Protein AF-A0A3C1SDX9-F1 (afdb_monomer_lite)

Secondary structure (DSSP, 8-state):
---PPP-SS--EEEEEEEEEEETTEEEEEEEEEEETT--EEE--S-------------EEEEEE--BTTEEEES-EEEEE-TT--EEEEEEEPTTEEEEEEEETTEE--S-SEEEE-S--S-EEEEEEEEE-EEEEEEEE-TTEEEES-EEEEEETT-EEEEEEEEPTTEEEEEEEETTEE--S-SSEEEEPSS-EEEEEEEEEPPP-

Radius of gyration: 34.67 Å; chains: 1; bounding box: 77×50×96 Å

Foldseek 3Di:
DDDDDDDDDDQWDWDWAFPDDDQQDTDTHQIWIQGPVRDIDGPPPDDPPDPRDRDFQWAWEAEEAPDQQWDKPPHGTDTHGAQAKDKIFTGTDQQKFWQFKAKQNRTPGRDGMDMDGRDHHHMYIYTDMDGDKEWEAEEEDPFWDKPPHGIDIDTQQDKDKIAIGGHPQKAFQFKAKQNRTPGRDPTDIDGDHYYMYIYTYMDGHDDD

pLDDT: mean 83.46, std 20.86, range [31.66, 98.81]

Structure (mmCIF, N/CA/C/O 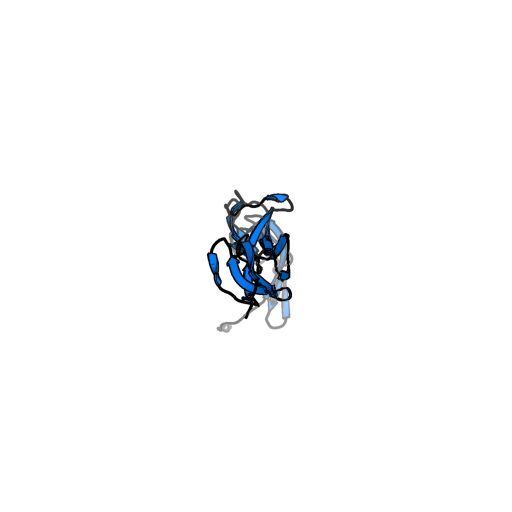backbone):
data_AF-A0A3C1SDX9-F1
#
_entry.id   AF-A0A3C1SDX9-F1
#
loop_
_atom_site.group_PDB
_atom_site.id
_atom_site.type_symbol
_atom_site.label_atom_id
_atom_site.label_alt_id
_atom_site.label_comp_id
_atom_site.label_asym_id
_atom_site.label_entity_id
_atom_site.label_seq_id
_atom_site.pdbx_PDB_ins_code
_atom_site.Cartn_x
_atom_site.Cartn_y
_atom_site.Cartn_z
_atom_site.occupancy
_atom_site.B_iso_or_equiv
_atom_site.auth_seq_id
_atom_site.auth_comp_id
_atom_site.auth_asym_id
_atom_site.auth_atom_id
_atom_site.pdbx_PDB_model_num
ATOM 1 N N . THR A 1 1 ? 42.363 -37.826 -51.140 1.00 35.41 1 THR A N 1
ATOM 2 C CA . THR A 1 1 ? 40.984 -38.068 -50.670 1.00 35.41 1 THR A CA 1
ATOM 3 C C . THR A 1 1 ? 41.038 -38.428 -49.195 1.00 35.41 1 THR A C 1
ATOM 5 O O . THR A 1 1 ? 41.256 -39.578 -48.853 1.00 35.41 1 THR A O 1
ATOM 8 N N . GLY A 1 2 ? 40.960 -37.433 -48.308 1.00 31.66 2 GLY A N 1
ATOM 9 C CA . GLY A 1 2 ? 40.854 -37.672 -46.865 1.00 31.66 2 GLY A CA 1
ATOM 10 C C . GLY A 1 2 ? 39.385 -37.601 -46.472 1.00 31.66 2 GLY A C 1
ATOM 11 O O . GLY A 1 2 ? 38.749 -36.585 -46.738 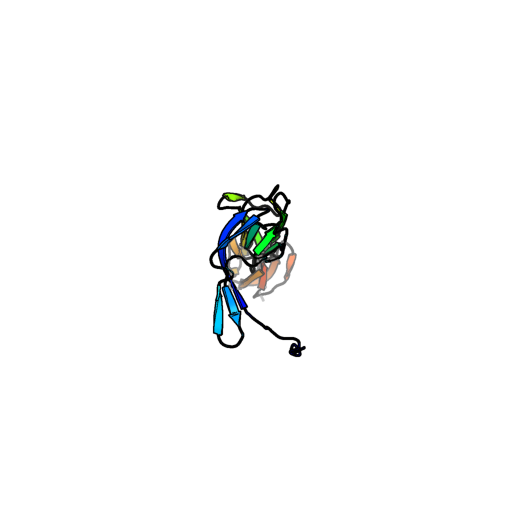1.00 31.66 2 GLY A O 1
ATOM 12 N N . ALA A 1 3 ? 38.836 -38.681 -45.921 1.00 35.59 3 ALA A N 1
ATOM 13 C CA . ALA A 1 3 ? 37.466 -38.710 -45.427 1.00 35.59 3 ALA A CA 1
ATOM 14 C C . ALA A 1 3 ? 37.328 -37.710 -44.267 1.00 35.59 3 ALA A C 1
ATOM 16 O O . ALA A 1 3 ? 37.966 -37.875 -43.229 1.00 35.59 3 ALA A O 1
ATOM 17 N N . GLY A 1 4 ? 36.541 -36.650 -44.463 1.00 37.06 4 GLY A N 1
ATOM 18 C CA . GLY A 1 4 ? 36.172 -35.738 -43.384 1.00 37.06 4 GLY A CA 1
ATOM 19 C C . GLY A 1 4 ? 35.328 -36.488 -42.358 1.00 37.06 4 GLY A C 1
ATOM 20 O O . GLY A 1 4 ? 34.382 -37.182 -42.726 1.00 37.06 4 GLY A O 1
ATOM 21 N N . ALA A 1 5 ? 35.687 -36.383 -41.081 1.00 42.44 5 ALA A N 1
ATOM 22 C CA . ALA A 1 5 ? 34.892 -36.946 -40.000 1.00 42.44 5 ALA A CA 1
ATOM 23 C C . ALA A 1 5 ? 33.515 -36.260 -39.967 1.00 42.44 5 ALA A C 1
ATOM 25 O O . ALA A 1 5 ? 33.431 -35.041 -39.840 1.00 42.44 5 ALA A O 1
ATOM 26 N N . SER A 1 6 ? 32.438 -37.037 -40.089 1.00 39.50 6 SER A N 1
ATOM 27 C CA . SER A 1 6 ? 31.065 -36.566 -39.899 1.00 39.50 6 SER A CA 1
ATOM 28 C C . SER A 1 6 ? 30.581 -36.917 -38.492 1.00 39.50 6 SER A C 1
ATOM 30 O O . SER A 1 6 ? 30.569 -38.089 -38.119 1.00 39.50 6 SER A O 1
ATOM 32 N N . GLY A 1 7 ? 30.152 -35.908 -37.735 1.00 43.25 7 GLY A N 1
ATOM 33 C CA . GLY A 1 7 ? 29.525 -36.026 -36.417 1.00 43.25 7 GLY A CA 1
ATOM 34 C C . GLY A 1 7 ? 29.015 -34.660 -35.947 1.00 43.25 7 GLY A C 1
ATOM 35 O O . GLY A 1 7 ? 29.464 -33.632 -36.451 1.00 43.25 7 GLY A O 1
ATOM 36 N N . SER A 1 8 ? 28.067 -34.625 -35.008 1.00 38.22 8 SER A N 1
ATOM 37 C CA . SER A 1 8 ? 27.657 -33.381 -34.345 1.00 38.22 8 SER A CA 1
ATOM 38 C C . SER A 1 8 ? 28.621 -33.074 -33.196 1.00 38.22 8 SER A C 1
ATOM 40 O O . SER A 1 8 ? 28.688 -33.837 -32.233 1.00 38.22 8 SER A O 1
ATOM 42 N N . GLY A 1 9 ? 29.362 -31.973 -33.288 1.00 44.22 9 GLY A N 1
ATOM 43 C CA . GLY A 1 9 ? 30.286 -31.527 -32.248 1.00 44.22 9 GLY A CA 1
ATOM 44 C C . GLY A 1 9 ? 30.944 -30.197 -32.605 1.00 44.22 9 GLY A C 1
ATOM 45 O O . GLY A 1 9 ? 30.863 -29.737 -33.744 1.00 44.22 9 GLY A O 1
ATOM 46 N N . THR A 1 10 ? 31.595 -29.570 -31.630 1.00 46.41 10 THR A N 1
ATOM 47 C CA . THR A 1 10 ? 32.370 -28.342 -31.846 1.00 46.41 10 THR A CA 1
ATOM 48 C C . THR A 1 10 ? 33.713 -28.704 -32.478 1.00 46.41 10 THR A C 1
ATOM 50 O O . THR A 1 10 ? 34.544 -29.337 -31.834 1.00 46.41 10 THR A O 1
ATOM 53 N N . LEU A 1 11 ? 33.922 -28.332 -33.743 1.00 53.38 11 LEU A N 1
ATOM 54 C CA . LEU A 1 11 ? 35.160 -28.624 -34.486 1.00 53.38 11 LEU A CA 1
ATOM 55 C C . LEU A 1 11 ? 36.273 -27.596 -34.227 1.00 53.38 11 LEU A C 1
ATOM 57 O O . LEU A 1 11 ? 37.450 -27.913 -34.385 1.00 53.38 11 LEU A O 1
ATOM 61 N N . ALA A 1 12 ? 35.901 -26.376 -33.841 1.00 59.78 12 ALA A N 1
ATOM 62 C CA . ALA A 1 12 ? 36.809 -25.294 -33.485 1.00 59.78 12 ALA A CA 1
ATOM 63 C C . ALA A 1 12 ? 36.057 -24.186 -32.731 1.00 59.78 12 ALA A C 1
ATOM 65 O O . ALA A 1 12 ? 34.839 -24.052 -32.871 1.00 59.78 12 ALA A O 1
ATOM 66 N N . THR A 1 13 ? 36.794 -23.369 -31.985 1.00 61.72 13 THR A N 1
ATOM 67 C CA . THR A 1 13 ? 36.301 -22.134 -31.360 1.00 61.72 13 THR A CA 1
ATOM 68 C C . THR A 1 13 ? 36.807 -20.936 -32.156 1.00 61.72 13 THR A C 1
ATOM 70 O O . THR A 1 13 ? 37.983 -20.891 -32.511 1.00 61.72 13 THR A O 1
ATOM 73 N N . ILE A 1 14 ? 35.938 -19.957 -32.424 1.00 68.94 14 ILE A N 1
ATOM 74 C CA . ILE A 1 14 ? 36.341 -18.668 -33.000 1.00 68.94 14 ILE A CA 1
ATOM 75 C C . ILE A 1 14 ? 36.404 -17.646 -31.868 1.00 68.94 14 ILE A C 1
ATOM 77 O O . ILE A 1 14 ? 35.415 -17.458 -31.159 1.00 68.94 14 ILE A O 1
ATOM 81 N N . THR A 1 15 ? 37.541 -16.969 -31.714 1.00 64.62 15 THR A N 1
ATOM 82 C CA . THR A 1 15 ? 37.665 -15.810 -30.819 1.00 64.62 15 THR A CA 1
ATOM 83 C C . THR A 1 15 ? 37.979 -14.567 -31.628 1.00 64.62 15 THR A C 1
ATOM 85 O O . THR A 1 15 ? 38.584 -14.660 -32.690 1.00 64.62 15 THR A O 1
ATOM 88 N N . PHE A 1 16 ? 37.520 -13.409 -31.169 1.00 72.31 16 PHE A N 1
ATOM 89 C CA . PHE A 1 16 ? 37.772 -12.115 -31.794 1.00 72.31 16 PHE A CA 1
ATOM 90 C C . PHE A 1 16 ? 37.641 -11.006 -30.749 1.00 72.31 16 PHE A C 1
ATOM 92 O O . PHE A 1 16 ? 37.010 -11.184 -29.708 1.00 72.31 16 PHE A O 1
ATOM 99 N N . GLN A 1 17 ? 38.212 -9.843 -31.038 1.00 66.25 17 GLN A N 1
ATOM 100 C CA . GLN A 1 17 ? 38.020 -8.622 -30.260 1.00 66.25 17 GLN A CA 1
ATOM 101 C C . GLN A 1 17 ? 37.101 -7.671 -31.021 1.00 66.25 17 GLN A C 1
ATOM 103 O O . GLN A 1 17 ? 37.284 -7.453 -32.216 1.00 66.25 17 GLN A O 1
ATOM 108 N N . VAL A 1 18 ? 36.126 -7.083 -30.332 1.00 69.62 18 VAL A N 1
ATOM 109 C CA . VAL A 1 18 ? 35.220 -6.088 -30.918 1.00 69.62 18 VAL A CA 1
ATOM 110 C C . VAL A 1 18 ? 35.873 -4.708 -30.842 1.00 69.62 18 VAL A C 1
ATOM 112 O O . VAL A 1 18 ? 36.251 -4.266 -29.763 1.00 69.62 18 VAL A O 1
ATOM 115 N N . ILE A 1 19 ? 36.004 -4.029 -31.984 1.00 59.50 19 ILE A N 1
ATOM 116 C CA . ILE A 1 19 ? 36.504 -2.645 -32.065 1.00 59.50 19 ILE A CA 1
ATOM 117 C C . ILE A 1 19 ? 35.359 -1.651 -31.878 1.00 59.50 19 ILE A C 1
ATOM 119 O O . ILE A 1 19 ? 35.500 -0.656 -31.177 1.00 59.50 19 ILE A O 1
ATOM 123 N N . SER A 1 20 ? 34.238 -1.889 -32.560 1.00 53.34 20 SER A N 1
ATOM 124 C CA . SER A 1 20 ? 33.057 -1.033 -32.499 1.00 53.34 20 SER A CA 1
ATOM 125 C C . SER A 1 20 ? 31.816 -1.816 -32.900 1.00 53.34 20 SER A C 1
ATOM 127 O O . SER A 1 20 ? 31.885 -2.677 -33.780 1.00 53.34 20 SER A O 1
ATOM 129 N N . LEU A 1 21 ? 30.684 -1.445 -32.319 1.00 52.81 21 LEU A N 1
ATOM 130 C CA . LEU A 1 21 ? 29.366 -1.925 -32.702 1.00 52.81 21 LEU A CA 1
ATOM 131 C C . LEU A 1 21 ? 28.484 -0.708 -33.000 1.00 52.81 21 LEU A C 1
ATOM 133 O O . LEU A 1 21 ? 28.415 0.210 -32.186 1.00 52.81 21 LEU A O 1
ATOM 137 N N . SER A 1 22 ? 27.858 -0.701 -34.171 1.00 57.50 22 SER A N 1
ATOM 138 C CA . SER A 1 22 ? 26.766 0.205 -34.544 1.00 57.50 22 SER A CA 1
ATOM 139 C C . SER A 1 22 ? 25.600 -0.609 -35.096 1.00 57.50 22 SER A C 1
ATOM 141 O O . SER A 1 22 ? 25.778 -1.796 -35.375 1.00 57.50 22 SER A O 1
ATOM 143 N N . ASP A 1 23 ? 24.463 0.045 -35.324 1.00 46.66 23 ASP A N 1
ATOM 144 C CA . ASP A 1 23 ? 23.190 -0.575 -35.725 1.00 46.66 23 ASP A CA 1
ATOM 145 C C . ASP A 1 23 ? 23.296 -1.540 -36.920 1.00 46.66 23 ASP A C 1
ATOM 147 O O . ASP A 1 23 ? 22.597 -2.543 -36.958 1.00 46.66 23 ASP A O 1
ATOM 151 N N . ASP A 1 24 ? 24.234 -1.306 -37.846 1.00 48.62 24 ASP A N 1
ATOM 152 C CA . ASP A 1 24 ? 24.415 -2.146 -39.041 1.00 48.62 24 ASP A CA 1
ATOM 153 C C . ASP A 1 24 ? 25.803 -2.797 -39.163 1.00 48.62 24 ASP A C 1
ATOM 155 O O . ASP A 1 24 ? 26.108 -3.443 -40.170 1.00 48.62 24 ASP A O 1
ATOM 159 N N . LEU A 1 25 ? 26.706 -2.590 -38.195 1.00 48.34 25 LEU A N 1
ATOM 160 C CA . LEU A 1 25 ? 28.110 -2.956 -38.391 1.00 48.34 25 LEU A CA 1
ATOM 161 C C . LEU A 1 25 ? 28.826 -3.358 -37.101 1.00 48.34 25 LEU A C 1
ATOM 163 O O . LEU A 1 25 ? 29.132 -2.536 -36.236 1.00 48.34 25 LEU A O 1
ATOM 167 N N . LEU A 1 26 ? 29.206 -4.634 -37.042 1.00 61.78 26 LEU A N 1
ATOM 168 C CA . LEU A 1 26 ? 30.152 -5.168 -36.071 1.00 61.78 26 LEU A CA 1
ATOM 169 C C . LEU A 1 26 ? 31.568 -5.123 -36.666 1.00 61.78 26 LEU A C 1
ATOM 171 O O . LEU A 1 26 ? 31.881 -5.857 -37.605 1.00 61.78 26 LEU A O 1
ATOM 175 N N . LYS A 1 27 ? 32.448 -4.283 -36.110 1.00 61.72 27 LYS A N 1
ATOM 176 C CA . LYS A 1 27 ? 33.877 -4.278 -36.458 1.00 61.72 27 LYS A CA 1
ATOM 177 C C . LYS A 1 27 ? 34.645 -5.146 -35.470 1.00 61.72 27 LYS A C 1
ATOM 179 O O . LYS A 1 27 ? 34.623 -4.868 -34.272 1.00 61.72 27 LYS A O 1
ATOM 184 N N . ILE A 1 28 ? 35.362 -6.149 -35.972 1.00 70.00 28 ILE A N 1
ATOM 185 C CA . ILE A 1 28 ? 36.204 -7.046 -35.169 1.00 70.00 28 ILE A CA 1
ATOM 186 C C . ILE A 1 28 ? 37.665 -7.020 -35.633 1.00 70.00 28 ILE A C 1
ATOM 188 O O . ILE A 1 28 ? 37.941 -6.778 -36.806 1.00 70.00 28 ILE A O 1
ATOM 192 N N . ILE A 1 29 ? 38.591 -7.303 -34.718 1.00 66.12 29 ILE A N 1
ATOM 193 C CA . ILE A 1 29 ? 40.014 -7.588 -34.975 1.00 66.12 29 ILE A CA 1
ATOM 194 C C . ILE A 1 29 ? 40.433 -8.862 -34.251 1.00 66.12 29 ILE A C 1
ATOM 196 O O . ILE A 1 29 ? 39.696 -9.389 -33.420 1.00 66.12 29 ILE A O 1
ATOM 200 N N . ASN A 1 30 ? 41.645 -9.334 -34.551 1.00 66.19 30 ASN A N 1
ATOM 201 C CA . ASN A 1 30 ? 42.288 -10.439 -33.841 1.00 66.19 30 ASN A CA 1
ATOM 202 C C . ASN A 1 30 ? 41.434 -11.713 -33.843 1.00 66.19 30 ASN A C 1
ATOM 204 O O . ASN A 1 30 ? 41.347 -12.411 -32.838 1.00 66.19 30 ASN A O 1
ATOM 208 N N . ALA A 1 31 ? 40.785 -11.993 -34.980 1.00 66.50 31 ALA A N 1
ATOM 209 C CA . ALA A 1 31 ? 40.020 -13.214 -35.153 1.00 66.50 31 ALA A CA 1
ATOM 210 C C . ALA A 1 31 ? 40.965 -14.422 -35.256 1.00 66.50 31 ALA A C 1
ATOM 212 O O . ALA A 1 31 ? 41.806 -14.489 -36.162 1.00 66.50 31 ALA A O 1
ATOM 213 N N . SER A 1 32 ? 40.818 -15.377 -34.344 1.00 62.81 32 SER A N 1
ATOM 214 C CA . SER A 1 32 ? 41.552 -16.640 -34.351 1.00 62.81 32 SER A CA 1
ATOM 215 C C . SER A 1 32 ? 40.593 -17.822 -34.367 1.00 62.81 32 SER A C 1
ATOM 217 O O . SER A 1 32 ? 39.478 -17.758 -33.841 1.00 62.81 32 SER A O 1
ATOM 219 N N . LEU A 1 33 ? 41.038 -18.902 -35.003 1.00 65.44 33 LEU A N 1
ATOM 220 C CA . LEU A 1 33 ? 40.391 -20.202 -34.941 1.00 65.44 33 LEU A CA 1
ATOM 221 C C . LEU A 1 33 ? 41.270 -21.127 -34.104 1.00 65.44 33 LEU A C 1
ATOM 223 O O . LEU A 1 33 ? 42.450 -21.300 -34.413 1.00 65.44 33 LEU A O 1
ATOM 227 N N . THR A 1 34 ? 40.688 -21.720 -33.069 1.00 58.38 34 THR A N 1
ATOM 228 C CA . THR A 1 34 ? 41.363 -22.681 -32.195 1.00 58.38 34 THR A CA 1
ATOM 229 C C . THR A 1 34 ? 40.739 -24.053 -32.402 1.00 58.38 34 THR A C 1
ATOM 231 O O . THR A 1 34 ? 39.538 -24.225 -32.177 1.00 58.38 34 THR A O 1
ATOM 234 N N . ASP A 1 35 ? 41.529 -25.025 -32.859 1.00 59.66 35 ASP A N 1
ATOM 235 C CA . ASP A 1 35 ? 41.055 -26.403 -33.015 1.00 59.66 35 ASP A CA 1
ATOM 236 C C . ASP A 1 35 ? 40.829 -27.089 -31.653 1.00 59.66 35 ASP A C 1
ATOM 238 O O . ASP A 1 35 ? 41.210 -26.589 -30.592 1.00 59.66 35 ASP A O 1
ATOM 242 N N . THR A 1 36 ? 40.229 -28.280 -31.661 1.00 47.84 36 THR A N 1
ATOM 243 C CA . THR A 1 36 ? 39.966 -29.051 -30.431 1.00 47.84 36 THR A CA 1
ATOM 244 C C . THR A 1 36 ? 41.231 -29.537 -29.708 1.00 47.84 36 THR A C 1
ATOM 246 O O . THR A 1 36 ? 41.123 -30.173 -28.662 1.00 47.84 36 THR A O 1
ATOM 249 N N . LYS A 1 37 ? 42.427 -29.294 -30.259 1.00 49.34 37 LYS A N 1
ATOM 250 C CA . LYS A 1 37 ? 43.731 -29.595 -29.654 1.00 49.34 37 LYS A CA 1
ATOM 251 C C . LYS A 1 37 ? 44.456 -28.334 -29.161 1.00 49.34 37 LYS A C 1
ATOM 253 O O . LYS A 1 37 ? 45.570 -28.456 -28.659 1.00 49.34 37 LYS A O 1
ATOM 258 N N . GLY A 1 38 ? 43.830 -27.157 -29.256 1.00 47.97 38 GLY A N 1
ATOM 259 C CA . GLY A 1 38 ? 44.405 -25.886 -28.816 1.00 47.97 38 GLY A CA 1
ATOM 260 C C . GLY A 1 38 ? 45.345 -25.236 -29.834 1.00 47.97 38 GLY A C 1
ATOM 261 O O . GLY A 1 38 ? 46.034 -24.281 -29.489 1.00 47.97 38 GLY A O 1
ATOM 262 N N . THR A 1 39 ? 45.394 -25.730 -31.074 1.00 48.84 39 THR A N 1
ATOM 263 C CA . THR A 1 39 ? 46.205 -25.123 -32.133 1.00 48.84 39 THR A CA 1
ATOM 264 C C . THR A 1 39 ? 45.511 -23.866 -32.637 1.00 48.84 39 THR A C 1
ATOM 266 O O . THR A 1 39 ? 44.394 -23.933 -33.155 1.00 48.84 39 THR A O 1
ATOM 269 N N . GLU A 1 40 ? 46.180 -22.724 -32.509 1.00 51.19 40 GLU A N 1
ATOM 270 C CA . GLU A 1 40 ? 45.676 -21.440 -32.987 1.00 51.19 40 GLU A CA 1
ATOM 271 C C . GLU A 1 40 ? 46.110 -21.184 -34.431 1.00 51.19 40 GLU A C 1
ATOM 273 O O . GLU A 1 40 ? 47.281 -21.311 -34.788 1.00 51.19 40 GLU A O 1
ATOM 278 N N . SER A 1 41 ? 45.159 -20.792 -35.272 1.00 54.12 41 SER A N 1
ATOM 279 C CA . SER A 1 41 ? 45.424 -20.242 -36.599 1.00 54.12 41 SER A CA 1
ATOM 280 C C . SER A 1 41 ? 44.862 -18.831 -36.674 1.00 54.12 41 SER A C 1
ATOM 282 O O . SER A 1 41 ? 43.666 -18.611 -36.458 1.00 54.12 41 SER A O 1
ATOM 284 N N . SER A 1 42 ? 45.726 -17.862 -36.985 1.00 51.38 42 SER A N 1
ATOM 285 C CA . SER A 1 42 ? 45.277 -16.512 -37.306 1.00 51.38 42 SER A CA 1
ATOM 286 C C . SER A 1 42 ? 44.492 -16.555 -38.613 1.00 51.38 42 SER A C 1
ATOM 288 O O . SER A 1 42 ? 44.938 -17.122 -39.613 1.00 51.38 42 SER A O 1
ATOM 290 N N . ILE A 1 43 ? 43.305 -15.953 -38.627 1.00 57.53 43 ILE A N 1
ATOM 291 C CA . ILE A 1 43 ? 42.523 -15.829 -39.857 1.00 57.53 43 ILE A CA 1
ATOM 292 C C . ILE A 1 43 ? 43.034 -14.585 -40.595 1.00 57.53 43 ILE A C 1
ATOM 294 O O . ILE A 1 43 ? 42.389 -13.542 -40.632 1.00 57.53 43 ILE A O 1
ATOM 298 N N . ALA A 1 44 ? 44.251 -14.670 -41.136 1.00 48.12 44 ALA A N 1
ATOM 299 C CA . ALA A 1 44 ? 44.830 -13.626 -41.972 1.00 48.12 44 ALA A CA 1
ATOM 300 C C . ALA A 1 44 ? 44.487 -13.899 -43.449 1.00 48.12 44 ALA A C 1
ATOM 302 O O . ALA A 1 44 ? 44.937 -14.881 -44.033 1.00 48.12 44 ALA A O 1
ATOM 303 N N . ASN A 1 45 ? 43.692 -13.014 -44.059 1.00 46.69 45 ASN A N 1
ATOM 304 C CA . ASN A 1 45 ? 43.441 -12.933 -45.508 1.00 46.69 45 ASN A CA 1
ATOM 305 C C . ASN A 1 45 ? 42.837 -14.179 -46.202 1.00 46.69 45 ASN A C 1
ATOM 307 O O . ASN A 1 45 ? 43.013 -14.364 -47.406 1.00 46.69 45 ASN A O 1
ATOM 311 N N . GLY A 1 46 ? 42.068 -15.003 -45.486 1.00 39.06 46 GLY A N 1
ATOM 312 C CA . GLY A 1 46 ? 41.216 -16.052 -46.059 1.00 39.06 46 GLY A CA 1
ATOM 313 C C . GLY A 1 46 ? 39.747 -15.641 -45.989 1.00 39.06 46 GLY A C 1
ATOM 314 O O . GLY A 1 46 ? 39.254 -15.309 -44.918 1.00 39.06 46 GLY A O 1
ATOM 315 N N . LYS A 1 47 ? 39.054 -15.628 -47.131 1.00 40.59 47 LYS A N 1
ATOM 316 C CA . LYS A 1 47 ? 37.658 -15.193 -47.306 1.00 40.59 47 LYS A CA 1
ATOM 317 C C . LYS A 1 47 ? 36.705 -15.889 -46.316 1.00 40.59 47 LYS A C 1
ATOM 319 O O . LYS A 1 47 ? 36.161 -16.946 -46.626 1.00 40.59 47 LYS A O 1
ATOM 324 N N . LEU A 1 48 ? 36.431 -15.268 -45.166 1.00 46.31 48 LEU A N 1
ATOM 325 C CA . LEU A 1 48 ? 35.171 -15.478 -44.460 1.00 46.31 48 LEU A CA 1
ATOM 326 C C . LEU A 1 48 ? 34.106 -14.843 -45.356 1.00 46.31 48 LEU A C 1
ATOM 328 O O . LEU A 1 48 ? 34.027 -13.622 -45.473 1.00 46.31 48 LEU A O 1
ATOM 332 N N . SER A 1 49 ? 33.383 -15.682 -46.098 1.00 44.59 49 SER A N 1
ATOM 333 C CA . SER A 1 49 ? 32.231 -15.274 -46.899 1.00 44.59 49 SER A CA 1
ATOM 334 C C . SER A 1 49 ? 31.264 -14.550 -45.969 1.00 44.59 49 SER A C 1
ATOM 336 O O . SER A 1 49 ? 30.609 -15.208 -45.170 1.00 44.59 49 SER A O 1
ATOM 338 N N . THR A 1 50 ? 31.264 -13.219 -46.035 1.00 40.16 50 THR A N 1
ATOM 339 C CA . THR A 1 50 ? 30.446 -12.275 -45.265 1.00 40.16 50 THR A CA 1
ATOM 340 C C . THR A 1 50 ? 29.197 -12.924 -44.671 1.00 40.16 50 THR A C 1
ATOM 342 O O . THR A 1 50 ? 28.229 -13.183 -45.386 1.00 40.16 50 THR A O 1
ATOM 345 N N . ALA A 1 51 ? 29.205 -13.177 -43.363 1.00 38.53 51 ALA A N 1
ATOM 346 C CA . ALA A 1 51 ? 27.958 -13.298 -42.632 1.00 38.53 51 ALA A CA 1
ATOM 347 C C . ALA A 1 51 ? 27.459 -11.866 -42.417 1.00 38.53 51 ALA A C 1
ATOM 349 O O . ALA A 1 51 ? 27.834 -11.212 -41.448 1.00 38.53 51 ALA A O 1
ATOM 350 N N . ASN A 1 52 ? 26.672 -11.353 -43.363 1.00 37.69 52 ASN A N 1
ATOM 351 C CA . ASN A 1 52 ? 25.870 -10.163 -43.108 1.00 37.69 52 ASN A CA 1
ATOM 352 C C . ASN A 1 52 ? 24.747 -10.599 -42.167 1.00 37.69 52 ASN A C 1
ATOM 354 O O . ASN A 1 52 ? 23.739 -11.151 -42.602 1.00 37.69 52 ASN A O 1
ATOM 358 N N . GLY A 1 53 ? 24.973 -10.441 -40.867 1.00 39.59 53 GLY A N 1
ATOM 359 C CA . GLY A 1 53 ? 23.912 -10.480 -39.875 1.00 39.59 53 GLY A CA 1
ATOM 360 C C . GLY A 1 53 ? 23.482 -9.051 -39.591 1.00 39.59 53 GLY A C 1
ATOM 361 O O . GLY A 1 53 ? 24.322 -8.241 -39.210 1.00 39.59 53 GLY A O 1
ATOM 362 N N . ASN A 1 54 ? 22.196 -8.743 -39.754 1.00 42.75 54 ASN A N 1
ATOM 363 C CA . ASN A 1 54 ? 21.644 -7.524 -39.174 1.00 42.75 54 ASN A CA 1
ATOM 364 C C . ASN A 1 54 ? 21.583 -7.742 -37.661 1.00 42.75 54 ASN A C 1
ATOM 366 O O . ASN A 1 54 ? 20.798 -8.563 -37.178 1.00 42.75 54 ASN A O 1
ATOM 370 N N . VAL A 1 55 ? 22.452 -7.058 -36.924 1.00 44.50 55 VAL A N 1
ATOM 371 C CA . VAL A 1 55 ? 22.438 -7.062 -35.462 1.00 44.50 55 VAL A CA 1
ATOM 372 C C . VAL A 1 55 ? 21.656 -5.829 -35.042 1.00 44.50 55 VAL A C 1
ATOM 374 O O . VAL A 1 55 ? 22.196 -4.740 -35.102 1.00 44.50 55 VAL A O 1
ATOM 377 N N . HIS A 1 56 ? 20.401 -5.985 -34.627 1.00 52.69 56 HIS A N 1
ATOM 378 C CA . HIS A 1 56 ? 19.635 -4.862 -34.082 1.00 52.69 56 HIS A CA 1
ATOM 379 C C . HIS A 1 56 ? 20.011 -4.711 -32.600 1.00 52.69 56 HIS A C 1
ATOM 381 O O . HIS A 1 56 ? 19.691 -5.608 -31.808 1.00 52.69 56 HIS A O 1
ATOM 387 N N . PRO A 1 57 ? 20.754 -3.663 -32.197 1.00 65.12 57 PRO A N 1
ATOM 388 C CA . PRO A 1 57 ? 21.012 -3.430 -30.785 1.00 65.12 57 PRO A CA 1
ATOM 389 C C . PRO A 1 57 ? 19.682 -3.134 -30.089 1.00 65.12 57 PRO A C 1
ATOM 391 O O . PRO A 1 57 ? 18.872 -2.374 -30.601 1.00 65.12 57 PRO A O 1
ATOM 394 N N . ARG A 1 58 ? 19.450 -3.741 -28.923 1.00 77.31 58 ARG A N 1
ATOM 395 C CA . ARG A 1 58 ? 18.273 -3.458 -28.090 1.00 77.31 58 ARG A CA 1
ATOM 396 C C . ARG A 1 58 ? 18.678 -2.614 -26.896 1.00 77.31 58 ARG A C 1
ATOM 398 O O . ARG A 1 58 ? 19.774 -2.788 -26.362 1.00 77.31 58 ARG A O 1
ATOM 405 N N . TYR A 1 59 ? 17.773 -1.751 -26.459 1.00 85.00 59 TYR A N 1
ATOM 406 C CA . TYR A 1 59 ? 17.932 -0.984 -25.234 1.00 85.00 59 TYR A CA 1
ATOM 407 C C . TYR A 1 59 ? 17.359 -1.739 -24.044 1.00 85.00 59 TYR A C 1
ATOM 409 O O . TYR A 1 59 ? 16.351 -2.440 -24.152 1.00 85.00 59 TYR A O 1
ATOM 417 N N . HIS A 1 60 ? 18.018 -1.577 -22.905 1.00 89.31 60 HIS A N 1
ATOM 418 C CA . HIS A 1 60 ? 17.609 -2.150 -21.634 1.00 89.31 60 HIS A CA 1
ATOM 419 C C . HIS A 1 60 ? 16.785 -1.136 -20.849 1.00 89.31 60 HIS A C 1
ATOM 421 O O . HIS A 1 60 ? 17.229 -0.010 -20.622 1.00 89.31 60 HIS A O 1
ATOM 427 N N . ILE A 1 61 ? 15.613 -1.552 -20.377 1.00 95.12 61 ILE A N 1
ATOM 428 C CA . ILE A 1 61 ? 14.863 -0.835 -19.352 1.00 95.12 61 ILE A CA 1
ATOM 429 C C . ILE A 1 61 ? 14.839 -1.694 -18.095 1.00 95.12 61 ILE A C 1
ATOM 431 O O . ILE A 1 61 ? 14.145 -2.710 -18.034 1.00 95.12 61 ILE A O 1
ATOM 435 N N . PHE A 1 62 ? 15.581 -1.273 -17.072 1.00 95.12 62 PHE A N 1
ATOM 436 C CA . PHE A 1 62 ? 15.600 -1.970 -15.791 1.00 95.12 62 PHE A CA 1
ATOM 437 C C . PHE A 1 62 ? 14.413 -1.532 -14.942 1.00 95.12 62 PHE A C 1
ATOM 439 O O . PHE A 1 62 ? 14.350 -0.399 -14.462 1.00 95.12 62 PHE A O 1
ATOM 446 N N . SER A 1 63 ? 13.479 -2.453 -14.737 1.00 94.81 63 SER A N 1
ATOM 447 C CA . SER A 1 63 ? 12.295 -2.241 -13.915 1.00 94.81 63 SER A CA 1
ATOM 448 C C . SER A 1 63 ? 12.430 -2.909 -12.550 1.00 94.81 63 SER A C 1
ATOM 450 O O . SER A 1 63 ? 12.746 -4.094 -12.428 1.00 94.81 63 SER A O 1
ATOM 452 N N . SER A 1 64 ? 12.187 -2.126 -11.502 1.00 89.00 64 SER A N 1
ATOM 453 C CA . SER A 1 64 ? 12.267 -2.550 -10.103 1.00 89.00 64 SER A CA 1
ATOM 454 C C . SER A 1 64 ? 11.072 -2.024 -9.300 1.00 89.00 64 SER A C 1
ATOM 456 O O . SER A 1 64 ? 10.367 -1.112 -9.728 1.00 89.00 64 SER A O 1
ATOM 458 N N . GLY A 1 65 ? 10.797 -2.627 -8.143 1.00 79.31 65 GLY A N 1
ATOM 459 C CA . GLY A 1 65 ? 9.577 -2.350 -7.366 1.00 79.31 65 GLY A CA 1
ATOM 460 C C . GLY A 1 65 ? 8.633 -3.547 -7.242 1.00 79.31 65 GLY A C 1
ATOM 461 O O . GLY A 1 65 ? 7.456 -3.383 -6.951 1.00 79.31 65 GLY A O 1
ATOM 462 N N . THR A 1 66 ? 9.121 -4.767 -7.456 1.00 68.00 66 THR A N 1
ATOM 463 C CA . THR A 1 66 ? 8.397 -5.991 -7.096 1.00 68.00 66 THR A CA 1
ATOM 464 C C . THR A 1 66 ? 8.620 -6.288 -5.612 1.00 68.00 66 THR A C 1
ATOM 466 O O . THR A 1 66 ? 9.757 -6.511 -5.194 1.00 68.00 66 THR A O 1
ATOM 469 N N . GLY A 1 67 ? 7.562 -6.278 -4.802 1.00 69.56 67 GLY A N 1
ATOM 470 C CA . GLY A 1 67 ? 7.652 -6.528 -3.361 1.00 69.56 67 GLY A CA 1
ATOM 471 C C . GLY A 1 67 ? 6.272 -6.651 -2.706 1.00 69.56 67 GLY A C 1
ATOM 472 O O . GLY A 1 67 ? 5.263 -6.578 -3.401 1.00 69.56 67 GLY A O 1
ATOM 473 N N . PRO A 1 68 ? 6.183 -6.810 -1.373 1.00 75.56 68 PRO A N 1
ATOM 474 C CA . PRO A 1 68 ? 4.899 -6.989 -0.685 1.00 75.56 68 PRO A CA 1
ATOM 475 C C . PRO A 1 68 ? 3.912 -5.827 -0.896 1.00 75.56 68 PRO A C 1
ATOM 477 O O . PRO A 1 68 ? 2.710 -6.027 -0.764 1.00 75.56 68 PRO A O 1
ATOM 480 N N . GLY A 1 69 ? 4.399 -4.634 -1.260 1.00 90.19 69 GLY A N 1
ATOM 481 C CA . GLY A 1 69 ? 3.554 -3.461 -1.491 1.00 90.19 69 GLY A CA 1
ATOM 482 C C . GLY A 1 69 ? 2.929 -3.338 -2.882 1.00 90.19 69 GLY A C 1
ATOM 483 O O . GLY A 1 69 ? 2.034 -2.516 -3.071 1.00 90.19 69 GLY A O 1
ATOM 484 N N . GLY A 1 70 ? 3.352 -4.142 -3.859 1.00 95.69 70 GLY A N 1
ATOM 485 C CA . GLY A 1 70 ? 2.823 -4.062 -5.217 1.00 95.69 70 GLY A CA 1
ATOM 486 C C . GLY A 1 70 ? 3.730 -4.674 -6.275 1.00 95.69 70 GLY A C 1
ATOM 487 O O . GLY A 1 70 ? 4.696 -5.383 -5.990 1.00 95.69 70 GLY A O 1
ATOM 488 N N . SER A 1 71 ? 3.383 -4.408 -7.528 1.00 95.94 71 SER A N 1
ATOM 489 C CA . SER A 1 71 ? 4.081 -4.940 -8.693 1.00 95.94 71 SER A CA 1
ATOM 490 C C . SER A 1 71 ? 4.202 -3.903 -9.803 1.00 95.94 71 SER A C 1
ATOM 492 O O . SER A 1 71 ? 3.382 -2.991 -9.922 1.00 95.94 71 SER A O 1
ATOM 494 N N . ILE A 1 72 ? 5.232 -4.078 -10.626 1.00 97.38 72 ILE A N 1
ATOM 495 C CA . ILE A 1 72 ? 5.430 -3.389 -11.898 1.00 97.38 72 ILE A CA 1
ATOM 496 C C . ILE A 1 72 ? 5.513 -4.448 -13.003 1.00 97.38 72 ILE A C 1
ATOM 498 O O . ILE A 1 72 ? 6.142 -5.486 -12.806 1.00 97.38 72 ILE A O 1
ATOM 502 N N . SER A 1 73 ? 4.851 -4.211 -14.135 1.00 96.06 73 SER A N 1
ATOM 503 C CA . SER A 1 73 ? 4.821 -5.128 -15.278 1.00 96.06 73 SER A CA 1
ATOM 504 C C . SER A 1 73 ? 5.028 -4.370 -16.593 1.00 96.06 73 SER A C 1
ATOM 506 O O . SER A 1 73 ? 4.267 -3.434 -16.856 1.00 96.06 73 SER A O 1
ATOM 508 N N . PRO A 1 74 ? 5.975 -4.782 -17.456 1.00 96.38 74 PRO A N 1
ATOM 509 C CA . PRO A 1 74 ? 6.937 -5.876 -17.251 1.00 96.38 74 PRO A CA 1
ATOM 510 C C . PRO A 1 74 ? 7.926 -5.606 -16.095 1.00 96.38 74 PRO A C 1
ATOM 512 O O . PRO A 1 74 ? 8.081 -4.462 -15.678 1.00 96.38 74 PRO A O 1
ATOM 515 N N . SER A 1 75 ? 8.537 -6.663 -15.543 1.00 92.31 75 SER A N 1
ATOM 516 C CA . SER A 1 75 ? 9.470 -6.604 -14.400 1.00 92.31 75 SER A CA 1
ATOM 517 C C . SER A 1 75 ? 10.874 -7.090 -14.776 1.00 92.31 75 SER A C 1
ATOM 519 O O . SER A 1 75 ? 10.998 -7.991 -15.605 1.00 92.31 75 SER A O 1
ATOM 521 N N . GLY A 1 76 ? 11.915 -6.607 -14.093 1.00 92.50 76 GLY A N 1
ATOM 522 C CA . GLY A 1 76 ? 13.302 -6.980 -14.366 1.00 92.50 76 GLY A CA 1
ATOM 523 C C . GLY A 1 76 ? 13.885 -6.230 -15.564 1.00 92.50 76 GLY A C 1
ATOM 524 O O . GLY A 1 76 ? 13.543 -5.071 -15.801 1.00 92.50 76 GLY A O 1
ATOM 525 N N . ASP A 1 77 ? 14.790 -6.881 -16.289 1.00 92.88 77 ASP A N 1
ATOM 526 C CA . ASP A 1 77 ? 15.433 -6.324 -17.479 1.00 92.88 77 ASP A CA 1
ATOM 527 C C . ASP A 1 77 ? 14.547 -6.509 -18.721 1.00 92.88 77 ASP A C 1
ATOM 529 O O . ASP A 1 77 ? 14.258 -7.637 -19.132 1.00 92.88 77 ASP A O 1
ATOM 533 N N . VAL A 1 78 ? 14.088 -5.397 -19.293 1.00 92.75 78 VAL A N 1
ATOM 534 C CA . VAL A 1 78 ? 13.177 -5.369 -20.441 1.00 92.75 78 VAL A CA 1
ATOM 535 C C . VAL A 1 78 ? 13.933 -4.883 -21.664 1.00 92.75 78 VAL A C 1
ATOM 537 O O . VAL A 1 78 ? 14.439 -3.765 -21.686 1.00 92.75 78 VAL A O 1
ATOM 540 N N . LEU A 1 79 ? 13.974 -5.720 -22.697 1.00 86.88 79 LEU A N 1
ATOM 541 C CA . LEU A 1 79 ? 14.687 -5.436 -23.938 1.00 86.88 79 LEU A CA 1
ATOM 542 C C . LEU A 1 79 ? 13.736 -4.837 -24.969 1.00 86.88 79 LEU A C 1
ATOM 544 O O . LEU A 1 79 ? 12.743 -5.469 -25.332 1.00 86.88 79 LEU A O 1
ATOM 548 N N . VAL A 1 80 ? 14.065 -3.641 -25.448 1.00 85.50 80 VAL A N 1
ATOM 549 C CA . VAL A 1 80 ? 13.224 -2.838 -26.341 1.00 85.50 80 VAL A CA 1
ATOM 550 C C . VAL A 1 80 ? 13.988 -2.515 -27.623 1.00 85.50 80 VAL A C 1
ATOM 552 O O . VAL A 1 80 ? 15.174 -2.188 -27.582 1.00 85.50 80 VAL A O 1
ATOM 555 N N . GLU A 1 81 ? 13.314 -2.628 -28.767 1.00 85.12 81 GLU A N 1
ATOM 556 C CA . GLU A 1 81 ? 13.887 -2.253 -30.065 1.00 85.12 81 GLU A CA 1
ATOM 557 C C . GLU A 1 81 ? 14.077 -0.727 -30.171 1.00 85.12 81 GLU A C 1
ATOM 559 O O . GLU A 1 81 ? 13.256 0.024 -29.631 1.00 85.12 81 GLU A O 1
ATOM 564 N N . PRO A 1 82 ? 15.101 -0.244 -30.896 1.00 81.06 82 PRO A N 1
ATOM 565 C CA . PRO A 1 82 ? 15.305 1.180 -31.128 1.00 81.06 82 PRO A CA 1
ATOM 566 C C . PRO A 1 82 ? 14.064 1.859 -31.711 1.00 81.06 82 PRO A C 1
ATOM 568 O O . PRO A 1 82 ? 13.439 1.372 -32.655 1.00 81.06 82 PRO A O 1
ATOM 571 N N . GLY A 1 83 ? 13.688 2.987 -31.120 1.00 84.19 83 GLY A N 1
ATOM 572 C CA . GLY A 1 83 ? 12.523 3.779 -31.499 1.00 84.19 83 GLY A CA 1
ATOM 573 C C . GLY A 1 83 ? 11.162 3.170 -31.151 1.00 84.19 83 GLY A C 1
ATOM 574 O O . GLY A 1 83 ? 10.130 3.799 -31.400 1.00 84.19 83 GLY A O 1
ATOM 575 N N . ALA A 1 84 ? 11.119 1.981 -30.542 1.00 88.44 84 ALA A N 1
ATOM 576 C CA . ALA A 1 84 ? 9.874 1.396 -30.069 1.00 88.44 84 ALA A CA 1
ATOM 577 C C . ALA A 1 84 ? 9.372 2.085 -28.790 1.00 88.44 84 ALA A C 1
ATOM 579 O O . ALA A 1 84 ? 10.113 2.717 -28.037 1.00 88.44 84 ALA A O 1
ATOM 580 N N . ASN A 1 85 ? 8.075 1.941 -28.542 1.00 96.31 85 ASN A N 1
ATOM 581 C CA . ASN A 1 85 ? 7.418 2.412 -27.332 1.00 96.31 85 ASN A CA 1
ATOM 582 C C . ASN A 1 85 ? 7.316 1.261 -26.324 1.00 96.31 85 ASN A C 1
ATOM 584 O O . ASN A 1 85 ? 6.908 0.164 -26.705 1.00 96.31 85 ASN A O 1
ATOM 588 N N . GLN A 1 86 ? 7.590 1.515 -25.042 1.00 97.44 86 GLN A N 1
ATOM 589 C CA . GLN A 1 86 ? 7.414 0.525 -23.976 1.00 97.44 86 GLN A CA 1
ATOM 590 C C . GLN A 1 86 ? 6.551 1.068 -22.837 1.00 97.44 86 GLN A C 1
ATOM 592 O O . GLN A 1 86 ? 6.880 2.064 -22.195 1.00 97.44 86 GLN A O 1
ATOM 597 N N . THR A 1 87 ? 5.463 0.360 -22.543 1.00 98.38 87 THR A N 1
ATOM 598 C CA . THR A 1 87 ? 4.537 0.697 -21.457 1.00 98.38 87 THR A CA 1
ATOM 599 C C . THR A 1 87 ? 4.788 -0.181 -20.237 1.00 98.38 87 THR A C 1
ATOM 601 O O . THR A 1 87 ? 4.951 -1.394 -20.365 1.00 98.38 87 THR A O 1
ATOM 604 N N . PHE A 1 88 ? 4.751 0.425 -19.055 1.00 98.25 88 PHE A N 1
ATOM 605 C CA . PHE A 1 88 ? 4.781 -0.232 -17.755 1.00 98.25 88 PHE A CA 1
ATOM 606 C C . PHE A 1 88 ? 3.483 0.041 -17.002 1.00 98.25 88 PHE A C 1
ATOM 608 O O . PHE A 1 88 ? 3.005 1.174 -16.965 1.00 98.25 88 PHE A O 1
ATOM 615 N N . THR A 1 89 ? 2.929 -0.997 -16.384 1.00 98.06 89 THR A N 1
ATOM 616 C CA . THR A 1 89 ? 1.776 -0.912 -15.481 1.00 98.06 89 THR A CA 1
ATOM 617 C C . THR A 1 89 ? 2.248 -1.149 -14.056 1.00 98.06 89 THR A C 1
ATOM 619 O O . THR A 1 89 ? 2.996 -2.091 -13.804 1.00 98.06 89 THR A O 1
ATOM 622 N N . ILE A 1 90 ? 1.813 -0.300 -13.133 1.00 98.00 90 ILE A N 1
ATOM 623 C CA . ILE A 1 90 ? 2.155 -0.334 -11.717 1.00 98.00 90 ILE A CA 1
ATOM 624 C C . ILE A 1 90 ? 0.868 -0.592 -10.939 1.00 98.00 90 ILE A C 1
ATOM 626 O O . ILE A 1 90 ? -0.061 0.216 -10.967 1.00 98.00 90 ILE A O 1
ATOM 630 N N . GLN A 1 91 ? 0.817 -1.720 -10.238 1.00 96.94 91 GLN A N 1
ATOM 631 C CA . GLN A 1 91 ? -0.351 -2.152 -9.482 1.00 96.94 91 GLN A CA 1
ATOM 632 C C . GLN A 1 91 ? 0.017 -2.292 -8.000 1.00 96.94 91 GLN A C 1
ATOM 634 O O . GLN A 1 91 ? 0.800 -3.187 -7.660 1.00 96.94 91 GLN A O 1
ATOM 639 N N . PRO A 1 92 ? -0.536 -1.456 -7.101 1.00 97.06 92 PRO A N 1
ATOM 640 C CA . PRO A 1 92 ? -0.367 -1.652 -5.667 1.00 97.06 92 PRO A CA 1
ATOM 641 C C . PRO A 1 92 ? -1.070 -2.934 -5.217 1.00 97.06 92 PRO A C 1
ATOM 643 O O . PRO A 1 92 ? -2.119 -3.310 -5.754 1.00 97.06 92 PRO A O 1
ATOM 646 N N . ALA A 1 93 ? -0.490 -3.597 -4.219 1.00 95.69 93 ALA A N 1
ATOM 647 C CA . ALA A 1 93 ? -1.138 -4.704 -3.532 1.00 95.69 93 ALA A CA 1
ATOM 648 C C . ALA A 1 93 ? -2.334 -4.202 -2.702 1.00 95.69 93 ALA A C 1
ATOM 650 O O . ALA A 1 93 ? -2.458 -3.009 -2.406 1.00 95.69 93 ALA A O 1
ATOM 651 N N . ALA A 1 94 ? -3.218 -5.115 -2.290 1.00 93.38 94 ALA A N 1
ATOM 652 C CA . ALA A 1 94 ? -4.266 -4.784 -1.324 1.00 93.38 94 ALA A CA 1
ATOM 653 C C . ALA A 1 94 ? -3.636 -4.193 -0.052 1.00 93.38 94 ALA A C 1
ATOM 655 O O . ALA A 1 94 ? -2.590 -4.668 0.372 1.00 93.38 94 ALA A O 1
ATOM 656 N N . CYS A 1 95 ? -4.275 -3.185 0.552 1.00 95.31 95 CYS A N 1
ATOM 657 C CA . CYS A 1 95 ? -3.745 -2.408 1.684 1.00 95.31 95 CYS A CA 1
ATOM 658 C C . CYS A 1 95 ? -2.553 -1.477 1.386 1.00 95.31 95 CYS A C 1
ATOM 660 O O . CYS A 1 95 ? -2.081 -0.832 2.318 1.00 95.31 95 CYS A O 1
ATOM 662 N N . TYR A 1 96 ? -2.097 -1.336 0.140 1.00 97.19 96 TYR A N 1
ATOM 663 C CA . TYR A 1 96 ? -1.009 -0.421 -0.223 1.00 97.19 96 TYR A CA 1
ATOM 664 C C . TYR A 1 96 ? -1.472 0.657 -1.205 1.00 97.19 96 TYR A C 1
ATOM 666 O O . TYR A 1 96 ? -2.509 0.531 -1.859 1.00 97.19 96 TYR A O 1
ATOM 674 N N . HIS A 1 97 ? -0.676 1.714 -1.330 1.00 96.50 97 HIS A N 1
ATOM 675 C CA . HIS A 1 97 ? -0.796 2.707 -2.392 1.00 96.50 97 HIS A CA 1
ATOM 676 C C . HIS A 1 97 ? 0.576 3.005 -3.005 1.00 96.50 97 HIS A C 1
ATOM 678 O O . HIS A 1 97 ? 1.617 2.775 -2.386 1.00 96.50 97 HIS A O 1
ATOM 684 N N . ILE A 1 98 ? 0.569 3.504 -4.243 1.00 97.56 98 ILE A N 1
ATOM 685 C CA . ILE A 1 98 ? 1.782 3.969 -4.923 1.00 97.56 98 ILE A CA 1
ATOM 686 C C . ILE A 1 98 ? 2.179 5.300 -4.289 1.00 97.56 98 ILE A C 1
ATOM 688 O O . ILE A 1 98 ? 1.381 6.235 -4.289 1.00 97.56 98 ILE A O 1
ATOM 692 N N . THR A 1 99 ? 3.399 5.402 -3.772 1.00 96.88 99 THR A N 1
ATOM 693 C CA . THR A 1 99 ? 3.934 6.675 -3.265 1.00 96.88 99 THR A CA 1
ATOM 694 C C . THR A 1 99 ? 4.677 7.429 -4.351 1.00 96.88 99 THR A C 1
ATOM 696 O O . THR A 1 99 ? 4.580 8.652 -4.443 1.00 96.88 99 THR A O 1
ATOM 699 N N . ASN A 1 100 ? 5.409 6.705 -5.199 1.00 97.06 100 ASN A N 1
ATOM 700 C CA . ASN A 1 100 ? 6.128 7.296 -6.311 1.00 97.06 100 ASN A CA 1
ATOM 701 C C . ASN A 1 100 ? 6.469 6.270 -7.395 1.00 97.06 100 ASN A C 1
ATOM 703 O O . ASN A 1 100 ? 6.666 5.089 -7.114 1.00 97.06 100 ASN A O 1
ATOM 707 N N . VAL A 1 101 ? 6.629 6.757 -8.618 1.00 97.75 101 VAL A N 1
ATOM 708 C CA . VAL A 1 101 ? 7.333 6.075 -9.700 1.00 97.75 101 VAL A CA 1
ATOM 709 C C . VAL A 1 101 ? 8.507 6.955 -10.105 1.00 97.75 101 VAL A C 1
ATOM 711 O O . VAL A 1 101 ? 8.330 8.134 -10.398 1.00 97.75 101 VAL A O 1
ATOM 714 N N . ILE A 1 102 ? 9.714 6.403 -10.103 1.00 97.12 102 ILE A N 1
ATOM 715 C CA . ILE A 1 102 ? 10.946 7.102 -10.472 1.00 97.12 102 ILE A CA 1
ATOM 716 C C . ILE A 1 102 ? 11.431 6.524 -11.794 1.00 97.12 102 ILE A C 1
ATOM 718 O O . ILE A 1 102 ? 11.554 5.310 -11.921 1.00 97.12 102 ILE A O 1
ATOM 722 N N . THR A 1 103 ? 11.728 7.381 -12.764 1.00 97.25 103 THR A N 1
ATOM 723 C CA . THR A 1 103 ? 12.334 6.982 -14.039 1.00 97.25 103 THR A CA 1
ATOM 724 C C . THR A 1 103 ? 13.603 7.779 -14.255 1.00 97.25 103 THR A C 1
ATOM 726 O O . THR A 1 103 ? 13.548 9.007 -14.180 1.00 97.25 103 THR A O 1
ATOM 729 N N . ASP A 1 104 ? 14.725 7.113 -14.507 1.00 96.12 104 ASP A N 1
ATOM 730 C CA . ASP A 1 104 ? 16.026 7.757 -14.748 1.00 96.12 104 ASP A CA 1
ATOM 731 C C . ASP A 1 104 ? 16.386 8.797 -13.681 1.00 96.12 104 ASP A C 1
ATOM 733 O O . ASP A 1 104 ? 16.842 9.899 -13.967 1.00 96.12 104 ASP A O 1
ATOM 737 N N . SER A 1 105 ? 16.153 8.439 -12.416 1.00 95.00 105 SER A N 1
ATOM 738 C CA . SER A 1 105 ? 16.338 9.301 -11.235 1.00 95.00 105 SER A CA 1
ATOM 739 C C . SER A 1 105 ? 15.354 10.474 -11.097 1.00 95.00 105 SER A C 1
ATOM 741 O O . SER A 1 105 ? 15.449 11.238 -10.136 1.00 95.00 105 SER A O 1
ATOM 743 N N . PHE A 1 106 ? 14.366 10.606 -11.985 1.00 96.94 106 PHE A N 1
ATOM 744 C CA . PHE A 1 106 ? 13.328 11.634 -11.908 1.00 96.94 106 PHE A CA 1
ATOM 745 C C . PHE A 1 106 ? 11.994 11.076 -11.416 1.00 96.94 106 PHE A C 1
ATOM 747 O O . PHE A 1 106 ? 11.462 10.103 -11.947 1.00 96.94 106 PHE A O 1
ATOM 754 N N . SER A 1 107 ? 11.420 11.747 -10.419 1.00 97.69 107 SER A N 1
ATOM 755 C CA . SER A 1 107 ? 10.090 11.446 -9.887 1.00 97.69 107 SER A CA 1
ATOM 756 C C . SER A 1 107 ? 8.992 11.719 -10.920 1.00 97.69 107 SER A C 1
ATOM 758 O O . SER A 1 107 ? 8.988 12.762 -11.578 1.00 97.69 107 SER A O 1
ATOM 760 N N . ARG A 1 108 ? 8.032 10.799 -11.020 1.00 97.88 108 ARG A N 1
ATOM 761 C CA . ARG A 1 108 ? 6.796 10.919 -11.806 1.00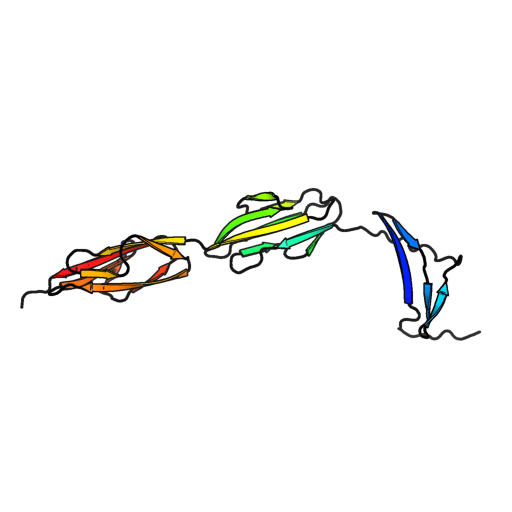 97.88 108 ARG A CA 1
ATOM 762 C C . ARG A 1 108 ? 5.545 11.001 -10.928 1.00 97.88 108 ARG A C 1
ATOM 764 O O . ARG A 1 108 ? 4.450 11.188 -11.449 1.00 97.88 108 ARG A O 1
ATOM 771 N N . GLY A 1 109 ? 5.705 10.907 -9.608 1.00 97.62 109 GLY A N 1
ATOM 772 C CA . GLY A 1 109 ? 4.604 10.875 -8.652 1.00 97.62 109 GLY A CA 1
ATOM 773 C C . GLY A 1 109 ? 3.897 9.520 -8.608 1.00 97.62 109 GLY A C 1
ATOM 774 O O . GLY A 1 109 ? 4.371 8.518 -9.144 1.00 97.62 109 GLY A O 1
ATOM 775 N N . ALA A 1 110 ? 2.748 9.491 -7.937 1.00 97.19 110 ALA A N 1
ATOM 776 C CA . ALA A 1 110 ? 1.931 8.296 -7.755 1.00 97.19 110 ALA A CA 1
ATOM 777 C C . ALA A 1 110 ? 1.083 7.992 -9.005 1.00 97.19 110 ALA A C 1
ATOM 779 O O . ALA A 1 110 ? -0.109 8.291 -9.053 1.00 97.19 110 ALA A O 1
ATOM 780 N N . ILE A 1 111 ? 1.712 7.411 -10.026 1.00 98.19 111 ILE A N 1
ATOM 781 C CA . ILE A 1 111 ? 1.059 7.002 -11.279 1.00 98.19 111 ILE A CA 1
ATOM 782 C C . ILE A 1 111 ? 0.958 5.477 -11.380 1.00 98.19 111 ILE A C 1
ATOM 784 O O . ILE A 1 111 ? 1.868 4.762 -10.971 1.00 98.19 111 ILE A O 1
ATOM 788 N N . SER A 1 112 ? -0.136 4.973 -11.956 1.00 97.69 112 SER A N 1
ATOM 789 C CA . SER A 1 112 ? -0.365 3.533 -12.174 1.00 97.69 112 SER A CA 1
ATOM 790 C C . SER A 1 112 ? 0.152 3.024 -13.521 1.00 97.69 112 SER A C 1
ATOM 792 O O . SER A 1 112 ? 0.132 1.823 -13.785 1.00 97.69 112 SER A O 1
ATOM 794 N N . GLN A 1 113 ? 0.606 3.918 -14.396 1.00 98.19 113 GLN A N 1
ATOM 795 C CA . GLN A 1 113 ? 1.108 3.568 -15.716 1.00 98.19 113 GLN A CA 1
ATOM 796 C C . GLN A 1 113 ? 2.160 4.576 -16.162 1.00 98.19 113 GLN A C 1
ATOM 798 O O . GLN A 1 113 ? 1.995 5.776 -15.949 1.00 98.19 113 GLN A O 1
ATOM 803 N N . TYR A 1 114 ? 3.214 4.094 -16.814 1.00 98.38 114 TYR A N 1
ATOM 804 C CA . TYR A 1 114 ? 4.224 4.937 -17.443 1.00 98.38 114 TYR A CA 1
ATOM 805 C C . TYR A 1 114 ? 4.575 4.410 -18.835 1.00 98.38 114 TYR A C 1
ATOM 807 O O . TYR A 1 114 ? 4.720 3.206 -19.031 1.00 98.38 114 TYR A O 1
ATOM 815 N N . LEU A 1 115 ? 4.714 5.317 -19.798 1.00 98.19 115 LEU A N 1
ATOM 816 C CA . LEU A 1 115 ? 5.123 5.021 -21.167 1.00 98.19 115 LEU A CA 1
ATOM 817 C C . LEU A 1 115 ? 6.507 5.625 -21.401 1.00 98.19 115 LEU A C 1
ATOM 819 O O . LEU A 1 115 ? 6.675 6.832 -21.247 1.00 98.19 115 LEU A O 1
ATOM 823 N N . PHE A 1 116 ? 7.461 4.803 -21.828 1.00 97.88 116 PHE A N 1
ATOM 824 C CA . PHE A 1 116 ? 8.667 5.262 -22.507 1.00 97.88 116 PHE A CA 1
ATOM 825 C C . PHE A 1 116 ? 8.370 5.355 -24.008 1.00 97.88 116 PHE A C 1
ATOM 827 O O . PHE A 1 116 ? 8.244 4.313 -24.661 1.00 97.88 116 PHE A O 1
ATOM 834 N N . PRO A 1 117 ? 8.190 6.562 -24.571 1.00 97.06 117 PRO A N 1
ATOM 835 C CA . PRO A 1 117 ? 8.048 6.719 -26.008 1.00 97.06 117 PRO A CA 1
ATOM 836 C C . PRO A 1 117 ? 9.423 6.679 -26.679 1.00 97.06 117 PRO A C 1
ATOM 838 O O . PRO A 1 117 ? 10.374 7.235 -26.136 1.00 97.06 117 PRO A O 1
ATOM 841 N N . ASN A 1 118 ? 9.496 6.118 -27.886 1.00 92.00 118 ASN A N 1
ATOM 842 C CA . ASN A 1 118 ? 10.655 6.230 -28.773 1.00 92.00 118 ASN A CA 1
ATOM 843 C C . ASN A 1 118 ? 11.988 5.936 -28.051 1.00 92.00 118 ASN A C 1
ATOM 845 O O . ASN A 1 118 ? 12.840 6.817 -27.913 1.00 92.00 118 ASN A O 1
ATOM 849 N N . VAL A 1 119 ? 12.132 4.713 -27.539 1.00 91.12 119 VAL A N 1
ATOM 850 C CA . VAL A 1 119 ? 13.279 4.294 -26.725 1.00 91.12 119 VAL A CA 1
ATOM 851 C C . VAL A 1 119 ? 14.546 4.271 -27.578 1.00 91.12 119 VAL A C 1
ATOM 853 O O . VAL A 1 119 ? 14.664 3.463 -28.496 1.00 91.12 119 VAL A O 1
ATOM 856 N N . ASN A 1 120 ? 15.486 5.166 -27.271 1.00 87.81 120 ASN A N 1
ATOM 857 C CA . ASN A 1 120 ? 16.764 5.312 -27.985 1.00 87.81 120 ASN A CA 1
ATOM 858 C C . ASN A 1 120 ? 17.981 5.315 -27.043 1.00 87.81 120 ASN A C 1
ATOM 860 O O . ASN A 1 120 ? 19.094 5.652 -27.444 1.00 87.81 120 ASN A O 1
ATOM 864 N N . GLU A 1 121 ? 17.769 4.959 -25.780 1.00 88.19 121 GLU A N 1
ATOM 865 C CA . GLU A 1 121 ? 18.805 4.782 -24.771 1.00 88.19 121 GLU A CA 1
ATOM 866 C C . GLU A 1 121 ? 18.318 3.808 -23.691 1.00 88.19 121 GLU A C 1
ATOM 868 O O . GLU A 1 121 ? 17.150 3.412 -23.663 1.00 88.19 121 GLU A O 1
ATOM 873 N N . ASN A 1 122 ? 19.229 3.382 -22.818 1.00 89.62 122 ASN A N 1
ATOM 874 C CA . ASN A 1 122 ? 18.859 2.545 -21.683 1.00 89.62 122 ASN A CA 1
ATOM 875 C C . ASN A 1 122 ? 18.137 3.383 -20.627 1.00 89.62 122 ASN A C 1
ATOM 877 O O . ASN A 1 122 ? 18.561 4.498 -20.330 1.00 89.62 122 ASN A O 1
ATOM 881 N N . HIS A 1 123 ? 17.121 2.799 -20.000 1.00 95.19 123 HIS A N 1
ATOM 882 C CA . HIS A 1 123 ? 16.329 3.464 -18.973 1.00 95.19 123 HIS A CA 1
ATOM 883 C C . HIS A 1 123 ? 16.226 2.641 -17.690 1.00 95.19 123 HIS A C 1
ATOM 885 O O . HIS A 1 123 ? 16.526 1.446 -17.620 1.00 95.19 123 HIS A O 1
ATOM 891 N N . THR A 1 124 ? 15.739 3.298 -16.651 1.00 97.12 124 THR A N 1
ATOM 892 C CA . THR A 1 124 ? 15.353 2.690 -15.383 1.00 97.12 124 THR A CA 1
ATOM 893 C C . THR A 1 124 ? 13.943 3.123 -15.017 1.00 97.12 124 THR A C 1
ATOM 895 O O . THR A 1 124 ? 13.544 4.261 -15.262 1.00 97.12 124 THR A O 1
ATOM 898 N N . ILE A 1 125 ? 13.184 2.225 -14.397 1.00 98.06 125 ILE A N 1
ATOM 899 C CA . ILE A 1 125 ? 11.901 2.543 -13.774 1.00 98.06 125 ILE A CA 1
ATOM 900 C C . ILE A 1 125 ? 11.786 1.823 -12.434 1.00 98.06 125 ILE A C 1
AT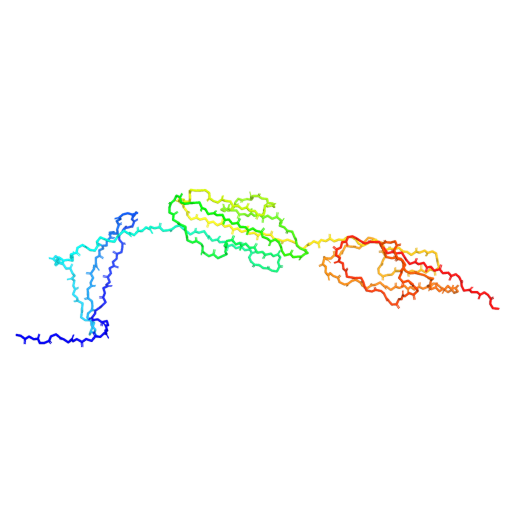OM 902 O O . ILE A 1 125 ? 12.033 0.624 -12.318 1.00 98.06 125 ILE A O 1
ATOM 906 N N . GLN A 1 126 ? 11.416 2.563 -11.398 1.00 97.00 126 GLN A N 1
ATOM 907 C CA . GLN A 1 126 ? 11.256 2.047 -10.049 1.00 97.00 126 GLN A CA 1
ATOM 908 C C . GLN A 1 126 ? 9.912 2.480 -9.480 1.00 97.00 126 GLN A C 1
ATOM 910 O O . GLN A 1 126 ? 9.619 3.671 -9.428 1.00 97.00 126 GLN A O 1
ATOM 915 N N . ALA A 1 127 ? 9.112 1.522 -9.018 1.00 97.31 127 ALA A N 1
ATOM 916 C CA . ALA A 1 127 ? 7.888 1.797 -8.274 1.00 97.31 127 ALA A CA 1
ATOM 917 C C . ALA A 1 127 ? 8.131 1.696 -6.760 1.00 97.31 127 ALA A C 1
ATOM 919 O O . ALA A 1 127 ? 8.792 0.768 -6.286 1.00 97.31 127 ALA A O 1
ATOM 920 N N . ALA A 1 128 ? 7.570 2.640 -6.008 1.00 95.56 128 ALA A N 1
ATOM 921 C CA . ALA A 1 128 ? 7.581 2.671 -4.553 1.00 95.56 128 ALA A CA 1
ATOM 922 C C . ALA A 1 128 ? 6.148 2.607 -4.005 1.00 95.56 128 ALA A C 1
ATOM 924 O O . ALA A 1 128 ? 5.230 3.238 -4.536 1.00 95.56 128 ALA A O 1
ATOM 925 N N . PHE A 1 129 ? 5.975 1.846 -2.925 1.00 97.12 129 PHE A N 1
ATOM 926 C CA . PHE A 1 129 ? 4.681 1.576 -2.303 1.00 97.12 129 PHE A CA 1
ATOM 927 C C . PHE A 1 129 ? 4.762 1.786 -0.791 1.00 97.12 129 PHE A C 1
ATOM 929 O O . PHE A 1 129 ? 5.787 1.482 -0.181 1.00 97.12 129 PHE A O 1
ATOM 936 N N . GLU A 1 130 ? 3.669 2.239 -0.178 1.00 95.88 130 GLU A N 1
ATOM 937 C CA . GLU A 1 130 ? 3.524 2.324 1.280 1.00 95.88 130 GLU A CA 1
ATOM 938 C C . GLU A 1 130 ? 2.205 1.682 1.723 1.00 95.88 130 GLU A C 1
ATOM 940 O O . GLU A 1 130 ? 1.202 1.720 1.004 1.00 95.88 130 GLU A O 1
ATOM 945 N N . ILE A 1 131 ? 2.224 1.045 2.898 1.00 96.56 131 ILE A N 1
ATOM 946 C CA . ILE A 1 131 ? 1.028 0.461 3.505 1.00 96.56 131 ILE A CA 1
ATOM 947 C C . ILE A 1 131 ? 0.087 1.574 3.972 1.00 96.56 131 ILE A C 1
ATOM 949 O O . ILE A 1 131 ? 0.509 2.567 4.567 1.00 96.56 131 ILE A O 1
ATOM 953 N N . ASN A 1 132 ? -1.204 1.407 3.718 1.00 97.00 132 ASN A N 1
ATOM 954 C CA . ASN A 1 132 ? -2.222 2.343 4.163 1.00 97.00 132 ASN A CA 1
ATOM 955 C C . ASN A 1 132 ? -2.300 2.334 5.692 1.00 97.00 132 ASN A C 1
ATOM 957 O O . ASN A 1 132 ? -2.268 1.279 6.329 1.00 97.00 132 ASN A O 1
ATOM 961 N N . LYS A 1 133 ? -2.431 3.526 6.269 1.00 97.50 133 LYS A N 1
ATOM 962 C CA . LYS A 1 133 ? -2.630 3.741 7.703 1.00 97.50 133 LYS A CA 1
ATOM 963 C C . LYS A 1 133 ? -4.043 4.257 7.918 1.00 97.50 133 LYS A C 1
ATOM 965 O O . LYS A 1 133 ? -4.514 5.100 7.156 1.00 97.50 133 LYS A O 1
ATOM 970 N N . PHE A 1 134 ? -4.696 3.762 8.957 1.00 98.44 134 PHE A N 1
ATOM 971 C CA . PHE A 1 134 ? -6.051 4.149 9.317 1.00 98.44 134 PHE A CA 1
ATOM 972 C C . PHE A 1 134 ? -6.133 4.560 10.778 1.00 98.44 134 PHE A C 1
ATOM 974 O O . PHE A 1 134 ? -5.325 4.144 11.610 1.00 98.44 134 PHE A O 1
ATOM 981 N N . THR A 1 135 ? -7.142 5.369 11.075 1.00 98.56 135 THR A N 1
ATOM 982 C CA . THR A 1 135 ? -7.414 5.857 12.422 1.00 98.56 135 THR A CA 1
ATOM 983 C C . THR A 1 135 ? -8.585 5.097 13.031 1.00 98.56 135 THR A C 1
ATOM 985 O O . THR A 1 135 ? -9.675 5.053 12.458 1.00 98.56 135 THR A O 1
ATOM 988 N N . ILE A 1 136 ? -8.376 4.551 14.225 1.00 98.81 136 ILE A N 1
ATOM 989 C CA . ILE A 1 136 ? -9.422 4.013 15.091 1.00 98.81 136 ILE A CA 1
ATOM 990 C C . ILE A 1 136 ? -9.667 5.032 16.201 1.00 98.81 136 ILE A C 1
ATOM 992 O O . ILE A 1 136 ? -8.743 5.397 16.923 1.00 98.81 136 ILE A O 1
ATOM 996 N N . THR A 1 137 ? -10.903 5.501 16.345 1.00 98.69 137 THR A N 1
ATOM 997 C CA . THR A 1 137 ? -11.297 6.369 17.462 1.00 98.69 137 THR A CA 1
ATOM 998 C C . THR A 1 137 ? -12.034 5.540 18.499 1.00 98.69 137 THR A C 1
ATOM 1000 O O . THR A 1 137 ? -13.175 5.148 18.265 1.00 98.69 137 THR A O 1
ATOM 1003 N N . ALA A 1 138 ? -11.389 5.269 19.629 1.00 98.69 138 ALA A N 1
ATOM 1004 C CA . ALA A 1 138 ? -11.943 4.473 20.716 1.00 98.69 138 ALA A CA 1
ATOM 1005 C C . ALA A 1 138 ? -12.349 5.355 21.902 1.00 98.69 138 ALA A C 1
ATOM 1007 O O . ALA A 1 138 ? -11.586 6.202 22.366 1.00 98.69 138 ALA A O 1
ATOM 1008 N N . SER A 1 139 ? -13.556 5.147 22.413 1.00 98.75 139 SER A N 1
ATOM 1009 C CA . SER A 1 139 ? -14.114 5.906 23.531 1.00 98.75 139 SER A CA 1
ATOM 1010 C C . SER A 1 139 ? -14.888 4.997 24.479 1.00 98.75 139 SER A C 1
ATOM 1012 O O . SER A 1 139 ? -15.359 3.929 24.091 1.00 98.75 139 SER A O 1
ATOM 1014 N N . ALA A 1 140 ? -15.010 5.423 25.731 1.00 98.56 140 ALA A N 1
ATOM 1015 C CA . ALA A 1 140 ? -15.815 4.760 26.745 1.00 98.56 140 ALA A CA 1
ATOM 1016 C C . ALA A 1 140 ? -16.844 5.746 27.299 1.00 98.56 140 ALA A C 1
ATOM 1018 O O . ALA A 1 140 ? -16.529 6.915 27.529 1.00 98.56 140 ALA A O 1
ATOM 1019 N N . GLY A 1 141 ? -18.073 5.270 27.490 1.00 97.56 141 GLY A N 1
ATOM 1020 C CA . GLY A 1 141 ? -19.090 5.968 28.265 1.00 97.56 141 GLY A CA 1
ATOM 1021 C C . GLY A 1 141 ? -18.770 5.979 29.763 1.00 97.56 141 GLY A C 1
ATOM 1022 O O . GLY A 1 141 ? -17.749 5.464 30.213 1.00 97.56 141 GLY A O 1
ATOM 1023 N N . THR A 1 142 ? -19.668 6.562 30.553 1.00 97.88 142 THR A N 1
ATOM 1024 C CA . THR A 1 142 ? -19.570 6.565 32.021 1.00 97.88 142 THR A CA 1
ATOM 1025 C C . THR A 1 142 ? -19.656 5.149 32.592 1.00 97.88 142 THR A C 1
ATOM 1027 O O . THR A 1 142 ? -20.495 4.382 32.127 1.00 97.88 142 THR A O 1
ATOM 1030 N N . GLY A 1 143 ? -18.888 4.844 33.644 1.00 97.94 143 GLY A N 1
ATOM 1031 C CA . GLY A 1 143 ? -18.974 3.562 34.359 1.00 97.94 143 GLY A CA 1
ATOM 1032 C C . GLY A 1 143 ? -17.990 2.491 33.891 1.00 97.94 143 GLY A C 1
ATOM 1033 O O . GLY A 1 143 ? -18.184 1.311 34.168 1.00 97.94 143 GLY A O 1
ATOM 1034 N N . GLY A 1 144 ? -16.951 2.878 33.156 1.00 98.38 144 GLY A N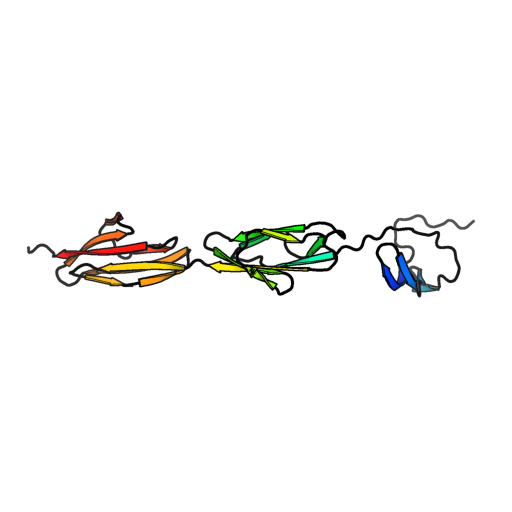 1
ATOM 1035 C CA . GLY A 1 144 ? -15.870 1.981 32.784 1.00 98.38 144 GLY A CA 1
ATOM 1036 C C . GLY A 1 144 ? -14.848 2.644 31.874 1.00 98.38 144 GLY A C 1
ATOM 1037 O O . GLY A 1 144 ? -14.876 3.849 31.614 1.00 98.38 144 GLY A O 1
ATOM 1038 N N . LYS A 1 145 ? -13.916 1.832 31.381 1.00 98.62 145 LYS A N 1
ATOM 1039 C CA . LYS A 1 145 ? -12.820 2.246 30.501 1.00 98.62 145 LYS A CA 1
ATOM 1040 C C . LYS A 1 145 ? -12.676 1.285 29.329 1.00 98.62 145 LYS A C 1
ATOM 1042 O O . LYS A 1 145 ? -13.007 0.107 29.430 1.00 98.62 145 LYS A O 1
ATOM 1047 N N . ILE A 1 146 ? -12.124 1.799 28.235 1.00 98.75 146 ILE A N 1
ATOM 1048 C CA . ILE A 1 146 ? -11.645 1.012 27.098 1.00 98.75 146 ILE A CA 1
ATOM 1049 C C . ILE A 1 146 ? -10.136 1.231 26.944 1.00 98.75 146 ILE A C 1
ATOM 1051 O O . ILE A 1 146 ? -9.651 2.350 27.125 1.00 98.75 146 ILE A O 1
ATOM 1055 N N . SER A 1 147 ? -9.391 0.173 26.631 1.00 98.38 147 SER A N 1
ATOM 1056 C CA . SER A 1 147 ? -7.955 0.232 26.354 1.00 98.38 147 SER A CA 1
ATOM 1057 C C . SER A 1 147 ? -7.620 -0.558 25.085 1.00 98.38 147 SER A C 1
ATOM 1059 O O . SER A 1 147 ? -7.956 -1.741 25.037 1.00 98.38 147 SER A O 1
ATOM 1061 N N . PRO A 1 148 ? -6.952 0.042 24.084 1.00 98.56 148 PRO A N 1
ATOM 1062 C CA . PRO A 1 148 ? -6.554 1.451 24.014 1.00 98.56 148 PRO A CA 1
ATOM 1063 C C . PRO A 1 148 ? -7.757 2.404 23.843 1.00 98.56 148 PRO A C 1
ATOM 1065 O O . PRO A 1 148 ? -8.828 2.003 23.393 1.00 98.56 148 PRO A O 1
ATOM 1068 N N . SER A 1 149 ? -7.581 3.678 24.213 1.00 98.12 149 SER A N 1
ATOM 1069 C CA . SER A 1 149 ? -8.578 4.749 24.035 1.00 98.12 149 SER A CA 1
ATOM 1070 C C . SER A 1 149 ? -8.005 5.928 23.246 1.00 98.12 149 SER A C 1
ATOM 1072 O O . SER A 1 149 ? -6.792 6.052 23.076 1.00 98.12 149 SER A O 1
ATOM 1074 N N . GLY A 1 150 ? -8.881 6.807 22.760 1.00 98.38 150 GLY A N 1
ATOM 1075 C CA . GLY A 1 150 ? -8.520 7.965 21.952 1.00 98.38 150 GLY A CA 1
ATOM 1076 C C . GLY A 1 150 ? -8.311 7.623 20.477 1.00 98.38 150 GLY A C 1
ATOM 1077 O O . GLY A 1 150 ? -8.925 6.700 19.944 1.00 98.38 150 GLY A O 1
ATOM 1078 N N . SER A 1 151 ? -7.471 8.416 19.809 1.00 98.31 151 SER A N 1
ATOM 1079 C CA . SER A 1 151 ? -7.111 8.235 18.400 1.00 98.31 151 SER A CA 1
ATOM 1080 C C . SER A 1 151 ? -5.910 7.298 18.283 1.00 98.31 151 SER A C 1
ATOM 1082 O O . SER A 1 151 ? -4.817 7.625 18.746 1.00 98.31 151 SER A O 1
ATOM 1084 N N . ILE A 1 152 ? -6.114 6.140 17.663 1.00 98.50 152 ILE A N 1
ATOM 1085 C CA . ILE A 1 152 ? -5.105 5.099 17.460 1.00 98.50 152 ILE A CA 1
ATOM 1086 C C . ILE A 1 152 ? -4.832 5.000 15.962 1.00 98.50 152 ILE A C 1
ATOM 1088 O O . ILE A 1 152 ? -5.752 4.780 15.178 1.00 98.50 152 ILE A O 1
ATOM 1092 N N . THR A 1 153 ? -3.575 5.162 15.551 1.00 98.25 153 THR A N 1
ATOM 1093 C CA . THR A 1 153 ? -3.161 4.916 14.161 1.00 98.25 153 THR A CA 1
ATOM 1094 C C . THR A 1 153 ? -2.684 3.478 14.031 1.00 98.25 153 THR A C 1
ATOM 1096 O O . THR A 1 153 ? -1.770 3.084 14.750 1.00 98.25 153 THR A O 1
ATOM 1099 N N . ALA A 1 154 ? -3.277 2.724 13.112 1.00 97.81 154 ALA A N 1
ATOM 1100 C CA . ALA A 1 154 ? -2.949 1.325 12.857 1.00 97.81 154 ALA A CA 1
ATOM 1101 C C . ALA A 1 154 ? -2.745 1.078 11.356 1.00 97.81 154 ALA A C 1
ATOM 1103 O O . ALA A 1 154 ? -3.320 1.771 10.507 1.00 97.81 154 ALA A O 1
ATOM 1104 N N . MET A 1 155 ? -1.909 0.101 11.015 1.00 97.88 155 MET A N 1
ATOM 1105 C CA . MET A 1 155 ? -1.676 -0.298 9.629 1.00 97.88 155 MET A CA 1
ATOM 1106 C C . MET A 1 155 ? -2.860 -1.112 9.094 1.00 97.88 155 MET A C 1
ATOM 1108 O O . MET A 1 155 ? -3.521 -1.847 9.824 1.00 97.88 155 MET A O 1
ATOM 1112 N N . CYS A 1 156 ? -3.137 -1.015 7.797 1.00 97.50 156 CYS A N 1
ATOM 1113 C CA . CYS A 1 156 ? -4.120 -1.881 7.152 1.00 97.50 156 CYS A CA 1
ATOM 1114 C C . CYS A 1 156 ? -3.736 -3.361 7.331 1.00 97.50 156 CYS A C 1
ATOM 1116 O O . CYS A 1 156 ? -2.587 -3.744 7.131 1.00 97.50 156 CYS A O 1
ATOM 1118 N N . GLY A 1 157 ? -4.700 -4.186 7.729 1.00 96.31 157 GLY A N 1
ATOM 1119 C CA . GLY A 1 157 ? -4.519 -5.589 8.097 1.00 96.31 157 GLY A CA 1
ATOM 1120 C C . GLY A 1 157 ? -4.066 -5.821 9.543 1.00 96.31 157 GLY A C 1
ATOM 1121 O O . GLY A 1 157 ? -4.107 -6.964 10.000 1.00 96.31 157 GLY A O 1
ATOM 1122 N N . GLU A 1 158 ? -3.673 -4.777 10.281 1.00 97.94 158 GLU A N 1
ATOM 1123 C CA . GLU A 1 158 ? -3.298 -4.896 11.692 1.00 97.94 158 GLU A CA 1
ATOM 1124 C C . GLU A 1 158 ? -4.487 -5.382 12.532 1.00 97.94 158 GLU A C 1
ATOM 1126 O O . GLU A 1 158 ? -5.648 -5.056 12.259 1.00 97.94 158 GLU A O 1
ATOM 1131 N N . ARG A 1 159 ? -4.195 -6.189 13.555 1.00 98.38 159 ARG A N 1
ATOM 1132 C CA . ARG A 1 159 ? -5.183 -6.667 14.524 1.00 98.38 159 ARG A CA 1
ATOM 1133 C C . ARG A 1 159 ? -4.976 -5.923 15.833 1.00 98.38 159 ARG A C 1
ATOM 1135 O O . ARG A 1 159 ? -3.960 -6.126 16.488 1.00 98.38 159 ARG A O 1
ATOM 1142 N N . VAL A 1 160 ? -5.941 -5.089 16.202 1.00 98.56 160 VAL A N 1
ATOM 1143 C CA . VAL A 1 160 ? -5.897 -4.293 17.433 1.00 98.56 160 VAL A CA 1
ATOM 1144 C C . VAL A 1 160 ? -6.888 -4.877 18.430 1.00 98.56 160 VAL A C 1
ATOM 1146 O O . VAL A 1 160 ? -8.068 -5.037 18.115 1.00 98.56 160 VAL A O 1
ATOM 1149 N N . GLU A 1 161 ? -6.406 -5.218 19.621 1.00 98.69 161 GLU A N 1
ATOM 1150 C CA . GLU A 1 161 ? -7.229 -5.733 20.714 1.00 98.69 161 GLU A CA 1
ATOM 1151 C C . GLU A 1 161 ? -7.687 -4.595 21.631 1.00 98.69 161 GLU A C 1
ATOM 1153 O O . GLU A 1 161 ? -6.882 -3.778 22.077 1.00 98.69 161 GLU A O 1
ATOM 1158 N N . PHE A 1 162 ? -8.984 -4.571 21.926 1.00 98.75 162 PHE A N 1
ATOM 1159 C CA . PHE A 1 162 ? -9.631 -3.642 22.838 1.00 98.75 162 PHE A CA 1
ATOM 1160 C C . PHE A 1 162 ? -10.143 -4.388 24.064 1.00 98.75 162 PHE A C 1
ATOM 1162 O O . PHE A 1 162 ? -10.954 -5.309 23.959 1.00 98.75 162 PHE A O 1
ATOM 1169 N N . ASN A 1 163 ? -9.695 -3.947 25.233 1.00 98.69 163 ASN A N 1
ATOM 1170 C CA . ASN A 1 163 ? -10.126 -4.445 26.528 1.00 98.69 163 ASN A CA 1
ATOM 1171 C C . ASN A 1 163 ? -11.068 -3.431 27.177 1.00 98.69 163 ASN A C 1
ATOM 1173 O O . ASN A 1 163 ? -10.719 -2.259 27.338 1.00 98.69 163 ASN A O 1
ATOM 1177 N N . LEU A 1 164 ? -12.265 -3.888 27.538 1.00 98.62 164 LEU A N 1
ATOM 1178 C CA . LEU A 1 164 ? -13.244 -3.109 28.287 1.00 98.62 164 LEU A CA 1
ATOM 1179 C C . LEU A 1 164 ? -13.179 -3.517 29.755 1.00 98.62 164 LEU A C 1
ATOM 1181 O O . LEU A 1 164 ? -13.208 -4.706 30.078 1.00 98.62 164 LEU A O 1
ATOM 1185 N N . THR A 1 165 ? -13.122 -2.528 30.638 1.00 98.62 165 THR A N 1
ATOM 1186 C CA . THR A 1 165 ? -13.074 -2.721 32.089 1.00 98.62 165 THR A CA 1
ATOM 1187 C C . THR A 1 165 ? -14.169 -1.870 32.725 1.00 98.62 165 THR A C 1
ATOM 1189 O O . THR A 1 165 ? -14.013 -0.648 32.763 1.00 98.62 165 THR A O 1
ATOM 1192 N N . PRO A 1 166 ? -15.287 -2.471 33.167 1.00 98.56 166 PRO A N 1
ATOM 1193 C CA . PRO A 1 166 ? -16.289 -1.766 33.960 1.00 98.56 166 PRO A CA 1
ATOM 1194 C C . PRO A 1 166 ? -15.698 -1.252 35.274 1.00 98.56 166 PRO A C 1
ATOM 1196 O O . PRO A 1 166 ? -14.815 -1.891 35.849 1.00 98.56 166 PRO A O 1
ATOM 1199 N N . ASP A 1 167 ? -16.190 -0.108 35.739 1.00 98.62 167 ASP A N 1
ATOM 1200 C CA . ASP A 1 167 ? -15.940 0.358 37.102 1.00 98.62 167 ASP A CA 1
ATOM 1201 C C . ASP A 1 167 ? -16.779 -0.464 38.105 1.00 98.62 167 ASP A C 1
ATOM 1203 O O . ASP A 1 167 ? -17.709 -1.180 37.727 1.00 98.62 167 ASP A O 1
ATOM 1207 N N . ASP A 1 168 ? -16.489 -0.336 39.402 1.00 97.50 168 ASP A N 1
ATOM 1208 C CA . ASP A 1 168 ? -17.278 -0.993 40.450 1.00 97.50 168 ASP A CA 1
ATOM 1209 C C . ASP A 1 168 ? -18.769 -0.617 40.363 1.00 97.50 168 ASP A C 1
ATOM 1211 O O . ASP A 1 168 ? -19.127 0.556 40.221 1.00 97.50 168 ASP A O 1
ATOM 1215 N N . CYS A 1 169 ? -19.644 -1.611 40.540 1.00 96.75 169 CYS A N 1
ATOM 1216 C CA . CYS A 1 169 ? -21.101 -1.504 40.372 1.00 96.75 169 CYS A CA 1
ATOM 1217 C C . CYS A 1 169 ? -21.567 -1.204 38.933 1.00 96.75 169 CYS A C 1
ATOM 1219 O O . CYS A 1 169 ? -22.669 -0.672 38.759 1.00 96.75 169 CYS A O 1
ATOM 1221 N N . TYR A 1 170 ? -20.754 -1.498 37.917 1.00 98.50 170 TYR A N 1
ATOM 1222 C CA . TYR A 1 170 ? -21.138 -1.444 36.507 1.00 98.50 170 TYR A CA 1
ATOM 1223 C C . TYR A 1 170 ? -20.803 -2.757 35.789 1.00 98.50 170 TYR A C 1
ATOM 1225 O O . TYR A 1 170 ? -19.868 -3.473 36.146 1.00 98.50 170 TYR A O 1
ATOM 1233 N N . HIS A 1 171 ? -21.505 -3.012 34.688 1.00 98.25 171 HIS A N 1
ATOM 1234 C CA . HIS A 1 171 ? -21.184 -4.056 33.718 1.00 98.25 171 HIS A CA 1
ATOM 1235 C C . HIS A 1 171 ? -21.108 -3.476 32.302 1.00 98.25 171 HIS A C 1
ATOM 1237 O O . HIS A 1 171 ? -21.596 -2.377 32.019 1.00 98.25 171 HIS A O 1
ATOM 1243 N N . ILE A 1 172 ? -20.489 -4.230 31.389 1.00 98.56 172 ILE A N 1
ATOM 1244 C CA . ILE A 1 172 ? -20.502 -3.902 29.961 1.00 98.56 172 ILE A CA 1
ATOM 1245 C C . ILE A 1 172 ? -21.938 -4.062 29.464 1.00 98.56 172 ILE A C 1
ATOM 1247 O O . ILE A 1 172 ? -22.481 -5.163 29.502 1.00 98.56 172 ILE A O 1
ATOM 1251 N N . ALA A 1 173 ? -22.537 -2.976 28.991 1.00 98.50 173 ALA A N 1
ATOM 1252 C CA . ALA A 1 173 ? -23.857 -3.006 28.379 1.00 98.50 173 ALA A CA 1
ATOM 1253 C C . ALA A 1 173 ? -23.759 -3.318 26.881 1.00 98.50 173 ALA A C 1
ATOM 1255 O O . ALA A 1 173 ? -24.536 -4.118 26.367 1.00 98.50 173 ALA A O 1
ATOM 1256 N N . ASP A 1 174 ? -22.800 -2.699 26.185 1.00 98.69 174 ASP A N 1
ATOM 1257 C CA . ASP A 1 174 ? -22.581 -2.906 24.755 1.00 98.69 174 ASP A CA 1
ATOM 1258 C C . ASP A 1 174 ? -21.173 -2.460 24.326 1.00 98.69 174 ASP A C 1
ATOM 1260 O O . ASP A 1 174 ? -20.532 -1.626 24.973 1.00 98.69 174 ASP A O 1
ATOM 1264 N N . LEU A 1 175 ? -20.719 -2.972 23.188 1.00 98.62 175 LEU A N 1
ATOM 1265 C CA . LEU A 1 175 ? -19.600 -2.450 22.419 1.00 98.62 175 LEU A CA 1
ATOM 1266 C C . LEU A 1 175 ? -20.110 -2.082 21.026 1.00 98.62 175 LEU A C 1
ATOM 1268 O O . LEU A 1 175 ? -20.514 -2.948 20.258 1.00 98.62 175 LEU A O 1
ATOM 1272 N N . ILE A 1 176 ? -20.056 -0.805 20.668 1.00 98.75 176 ILE A N 1
ATOM 1273 C CA . ILE A 1 176 ? -20.514 -0.316 19.366 1.00 98.75 176 ILE A CA 1
ATOM 1274 C C . ILE A 1 176 ? -19.295 -0.098 18.470 1.00 98.75 176 ILE A C 1
ATOM 1276 O O . ILE A 1 176 ? -18.394 0.660 18.829 1.00 98.75 176 ILE A O 1
ATOM 1280 N N . VAL A 1 177 ? -19.277 -0.726 17.294 1.00 98.69 177 VAL A N 1
ATOM 1281 C CA . VAL A 1 177 ? -18.214 -0.581 16.286 1.00 98.69 177 VAL A CA 1
ATOM 1282 C C . VAL A 1 177 ? -18.823 -0.044 14.998 1.00 98.69 177 VAL A C 1
ATOM 1284 O O . VAL A 1 177 ? -19.752 -0.639 14.459 1.00 98.69 177 VAL A O 1
ATOM 1287 N N . ASP A 1 178 ? -18.336 1.099 14.514 1.00 98.38 178 ASP A N 1
ATOM 1288 C CA . ASP A 1 178 ? -18.869 1.810 13.340 1.00 98.38 178 ASP A CA 1
ATOM 1289 C C . ASP A 1 178 ? -20.396 2.040 13.397 1.00 98.38 178 ASP A C 1
ATOM 1291 O O . ASP A 1 178 ? -21.093 1.980 12.384 1.00 98.38 178 ASP A O 1
ATOM 1295 N N . GLY A 1 179 ? -20.933 2.281 14.597 1.00 98.12 179 GLY A N 1
ATOM 1296 C CA . GLY A 1 179 ? -22.372 2.451 14.829 1.00 98.12 179 GLY A CA 1
ATOM 1297 C C . GLY A 1 179 ? -23.175 1.147 14.927 1.00 98.12 179 GLY A C 1
ATOM 1298 O O . GLY A 1 179 ? -24.390 1.204 15.096 1.00 98.12 179 GLY A O 1
ATOM 1299 N N . VAL A 1 180 ? -22.526 -0.020 14.854 1.00 98.62 180 VAL A N 1
ATOM 1300 C CA . VAL A 1 180 ? -23.163 -1.340 14.955 1.00 98.62 180 VAL A CA 1
ATOM 1301 C C . VAL A 1 180 ? -22.826 -1.996 16.293 1.00 98.62 180 VAL A C 1
ATOM 1303 O O . VAL A 1 180 ? -21.654 -2.203 16.615 1.00 98.62 180 VAL A O 1
ATOM 1306 N N . SER A 1 181 ? -23.862 -2.358 17.049 1.00 98.38 181 SER A N 1
ATOM 1307 C CA . SER A 1 181 ? -23.747 -3.115 18.301 1.00 98.38 181 SER A CA 1
ATOM 1308 C C . SER A 1 181 ? -23.075 -4.471 18.072 1.00 98.38 181 SER A C 1
ATOM 1310 O O . SER A 1 181 ? -23.442 -5.213 17.159 1.00 98.38 181 SER A O 1
ATOM 1312 N N . GLN A 1 182 ? -22.085 -4.780 18.905 1.00 98.50 182 GLN A N 1
ATOM 1313 C CA . GLN A 1 182 ? -21.414 -6.077 18.985 1.00 98.50 182 GLN A CA 1
ATOM 1314 C C . GLN A 1 182 ? -21.845 -6.863 20.237 1.00 98.50 182 GLN A C 1
ATOM 1316 O O . GLN A 1 182 ? -21.423 -8.004 20.424 1.00 98.50 182 GLN A O 1
ATOM 1321 N N . GLY A 1 183 ? -22.693 -6.272 21.084 1.00 98.38 183 GLY A N 1
ATOM 1322 C CA . GLY A 1 183 ? -23.118 -6.819 22.363 1.00 98.38 183 GLY A CA 1
ATOM 1323 C C . GLY A 1 183 ? -22.107 -6.579 23.485 1.00 98.38 183 GLY A C 1
ATOM 1324 O O . GLY A 1 183 ? -21.056 -5.959 23.311 1.00 98.38 183 GLY A O 1
ATOM 1325 N N . ALA A 1 184 ? -22.429 -7.102 24.667 1.00 98.12 184 ALA A N 1
ATOM 1326 C CA . ALA A 1 184 ? -21.565 -7.047 25.841 1.00 98.12 184 ALA A CA 1
ATOM 1327 C C . ALA A 1 184 ? -20.383 -8.027 25.709 1.00 98.12 184 ALA A C 1
ATOM 1329 O O . ALA A 1 184 ? -20.424 -9.144 26.226 1.00 98.12 184 ALA A O 1
ATOM 1330 N N . ILE A 1 185 ? -19.337 -7.617 24.987 1.00 98.00 185 ILE A N 1
ATOM 1331 C CA . ILE A 1 185 ? -18.148 -8.434 24.711 1.00 98.00 185 ILE A CA 1
ATOM 1332 C C . ILE A 1 185 ? -16.853 -7.737 25.151 1.00 98.00 185 ILE A C 1
ATOM 1334 O O . ILE A 1 185 ? -16.693 -6.527 25.000 1.00 98.00 185 ILE A O 1
ATOM 1338 N N . SER A 1 186 ? -15.916 -8.514 25.700 1.00 97.44 186 SER A N 1
ATOM 1339 C CA . SER A 1 186 ? -14.545 -8.100 26.027 1.00 97.44 186 SER A CA 1
ATOM 1340 C C . SER A 1 186 ? -13.673 -9.351 26.224 1.00 97.44 186 SER A C 1
ATOM 1342 O O . SER A 1 186 ? -14.119 -10.265 26.925 1.00 97.44 186 SER A O 1
ATOM 1344 N N . PRO A 1 187 ? -12.462 -9.432 25.641 1.00 98.19 187 PRO A N 1
ATOM 1345 C CA . PRO A 1 187 ? -11.859 -8.466 24.717 1.00 98.19 187 PRO A CA 1
ATOM 1346 C C . PRO A 1 187 ? -12.517 -8.474 23.324 1.00 98.19 187 PRO A C 1
ATOM 1348 O O . PRO A 1 187 ? -13.206 -9.423 22.947 1.00 98.19 187 PRO A O 1
ATOM 1351 N N . TYR A 1 188 ? -12.264 -7.428 22.532 1.00 98.50 188 TYR A N 1
ATOM 1352 C CA . TYR A 1 188 ? -12.647 -7.339 21.119 1.00 98.50 188 TYR A CA 1
ATOM 1353 C C . TYR A 1 188 ? -11.424 -7.132 20.225 1.00 98.50 188 TYR A C 1
ATOM 1355 O O . TYR A 1 188 ? -10.651 -6.204 20.440 1.00 98.50 188 TYR A O 1
ATOM 1363 N N . ILE A 1 189 ? -11.260 -7.964 19.192 1.00 98.50 189 ILE A N 1
ATOM 1364 C CA . ILE A 1 189 ? -10.148 -7.851 18.238 1.00 98.50 189 ILE A CA 1
ATOM 1365 C C . ILE A 1 189 ? -10.669 -7.300 16.911 1.00 98.50 189 ILE A C 1
ATOM 1367 O O . ILE A 1 189 ? -11.371 -7.993 16.172 1.00 98.50 189 ILE A O 1
ATOM 1371 N N . LEU A 1 190 ? -10.261 -6.078 16.578 1.00 98.25 190 LEU A N 1
ATOM 1372 C CA . LEU A 1 190 ? -10.570 -5.426 15.311 1.00 98.25 190 LEU A CA 1
ATOM 1373 C C . LEU A 1 190 ? -9.477 -5.725 14.280 1.00 98.25 190 LEU A C 1
ATOM 1375 O O . LEU A 1 190 ? -8.297 -5.543 14.564 1.00 98.25 190 LEU A O 1
ATOM 1379 N N . THR A 1 191 ? -9.859 -6.132 13.066 1.00 98.00 191 THR A N 1
ATOM 1380 C CA . THR A 1 191 ? -8.939 -6.158 11.912 1.00 98.00 191 THR A CA 1
ATOM 1381 C C . THR A 1 191 ? -9.116 -4.882 11.101 1.00 98.00 191 THR A C 1
ATOM 1383 O O . THR A 1 191 ? -10.204 -4.613 10.594 1.00 98.00 191 THR A O 1
ATOM 1386 N N . VAL A 1 192 ? -8.053 -4.095 10.981 1.00 98.00 192 VAL A N 1
ATOM 1387 C CA . VAL A 1 192 ? -8.113 -2.744 10.423 1.00 98.00 192 VAL A CA 1
ATOM 1388 C C . VAL A 1 192 ? -8.152 -2.798 8.901 1.00 98.00 192 VAL A C 1
ATOM 1390 O O . VAL A 1 192 ? -7.245 -3.320 8.265 1.00 98.00 192 VAL A O 1
ATOM 1393 N N . SER A 1 193 ? -9.189 -2.234 8.289 1.00 96.19 193 SER A N 1
ATOM 1394 C CA . SER A 1 193 ? -9.306 -2.150 6.818 1.00 96.19 193 SER A CA 1
ATOM 1395 C C . SER A 1 193 ? -9.724 -0.769 6.311 1.00 96.19 193 SER A C 1
ATOM 1397 O O . SER A 1 193 ? -9.699 -0.504 5.111 1.00 96.19 193 SER A O 1
ATOM 1399 N N . LYS A 1 194 ? -10.102 0.107 7.238 1.00 97.56 194 LYS A N 1
ATOM 1400 C CA . LYS A 1 194 ? -10.531 1.488 7.040 1.00 97.56 194 LYS A CA 1
ATOM 1401 C C . LYS A 1 194 ? -10.437 2.206 8.388 1.00 97.56 194 LYS A C 1
ATOM 1403 O O . LYS A 1 194 ? -10.047 1.609 9.392 1.00 97.56 194 LYS A O 1
ATOM 1408 N N . ASN A 1 195 ? -10.835 3.473 8.419 1.00 98.38 195 ASN A N 1
ATOM 1409 C CA . ASN A 1 195 ? -11.068 4.159 9.686 1.00 98.38 195 ASN A CA 1
ATOM 1410 C C . ASN A 1 195 ? -12.239 3.513 10.433 1.00 98.38 195 ASN A C 1
ATOM 1412 O O . ASN A 1 195 ? -13.232 3.135 9.807 1.00 98.38 195 ASN A O 1
ATOM 1416 N N . HIS A 1 196 ? -12.123 3.441 11.757 1.00 98.62 196 HIS A N 1
ATOM 1417 C CA . HIS A 1 196 ? -13.134 2.838 12.618 1.00 98.62 196 HIS A CA 1
ATOM 1418 C C . HIS A 1 196 ? -13.480 3.734 13.806 1.00 98.62 196 HIS A C 1
ATOM 1420 O O . HIS A 1 196 ? -12.639 4.489 14.303 1.00 98.62 196 HIS A O 1
ATOM 1426 N N . THR A 1 197 ? -14.708 3.615 14.297 1.00 98.69 197 THR A N 1
ATOM 1427 C CA . THR A 1 197 ? -15.109 4.153 15.602 1.00 98.69 197 THR A CA 1
ATOM 1428 C C . THR A 1 197 ? -15.490 3.012 16.531 1.00 98.69 197 THR A C 1
ATOM 1430 O O . THR A 1 197 ? -16.147 2.059 16.121 1.00 98.69 197 THR A O 1
ATOM 1433 N N . ILE A 1 198 ? -15.057 3.097 17.787 1.00 98.69 198 ILE A N 1
ATOM 1434 C CA . ILE A 1 198 ? -15.363 2.120 18.830 1.00 98.69 198 ILE A CA 1
ATOM 1435 C C . ILE A 1 198 ? -15.868 2.869 20.058 1.00 98.69 198 ILE A C 1
ATOM 1437 O O . ILE A 1 198 ? -15.228 3.806 20.542 1.00 98.69 198 ILE A O 1
ATOM 1441 N N . GLN A 1 199 ? -17.015 2.448 20.574 1.00 98.69 199 GLN A N 1
ATOM 1442 C CA . GLN A 1 199 ? -17.619 3.021 21.765 1.00 98.69 199 GLN A CA 1
ATOM 1443 C C . GLN A 1 199 ? -18.016 1.912 22.737 1.00 98.69 199 GLN A C 1
ATOM 1445 O O . GLN A 1 199 ? -18.907 1.116 22.454 1.00 98.69 199 GLN A O 1
ATOM 1450 N N . ALA A 1 200 ? -17.360 1.876 23.894 1.00 98.69 200 ALA A N 1
ATOM 1451 C CA . ALA A 1 200 ? -17.758 1.028 25.009 1.00 98.69 200 ALA A CA 1
ATOM 1452 C C . ALA A 1 200 ? -18.895 1.693 25.791 1.00 98.69 200 ALA A C 1
ATOM 1454 O O . ALA A 1 200 ? -18.791 2.863 26.174 1.00 98.69 200 ALA A O 1
ATOM 1455 N N . VAL A 1 201 ? -19.965 0.947 26.044 1.00 98.75 201 VAL A N 1
ATOM 1456 C CA . VAL A 1 201 ? -21.135 1.396 26.800 1.00 98.75 201 VAL A CA 1
ATOM 1457 C C . VAL A 1 201 ? -21.256 0.541 28.054 1.00 98.75 201 VAL A C 1
ATOM 1459 O O . VAL A 1 201 ? -21.227 -0.686 27.985 1.00 98.75 201 VAL A O 1
ATOM 1462 N N . PHE A 1 202 ? -21.414 1.196 29.200 1.00 98.75 202 PHE A N 1
ATOM 1463 C CA . PHE A 1 202 ? -21.562 0.546 30.499 1.00 98.75 202 PHE A CA 1
ATOM 1464 C C . PHE A 1 202 ? -22.907 0.916 31.117 1.00 98.75 202 PHE A C 1
ATOM 1466 O O . PHE A 1 202 ? -23.428 2.011 30.890 1.00 98.75 202 PHE A O 1
ATOM 1473 N N . ALA A 1 203 ? -23.463 0.003 31.905 1.00 98.31 203 ALA A N 1
ATOM 1474 C CA . ALA A 1 203 ? -24.679 0.226 32.673 1.00 98.31 203 ALA A CA 1
ATOM 1475 C C . ALA A 1 203 ? -24.424 -0.110 34.140 1.00 98.31 203 ALA A C 1
ATOM 1477 O O . ALA A 1 203 ? -23.641 -1.003 34.457 1.00 98.31 203 ALA A O 1
ATOM 1478 N N . LYS A 1 204 ? -25.069 0.641 35.035 1.00 97.94 204 LYS A N 1
ATOM 1479 C CA . LYS A 1 204 ? -24.980 0.403 36.475 1.00 97.94 204 LYS A CA 1
ATOM 1480 C C . LYS A 1 204 ? -25.675 -0.915 36.815 1.00 97.94 204 LYS A C 1
ATOM 1482 O O . LYS A 1 204 ? -26.752 -1.194 36.285 1.00 97.94 204 LYS A O 1
ATOM 1487 N N . ASP A 1 205 ? -25.086 -1.690 37.712 1.00 96.19 205 ASP A N 1
ATOM 1488 C CA . ASP A 1 205 ? -25.676 -2.936 38.186 1.00 96.19 205 ASP A CA 1
ATOM 1489 C C . ASP A 1 205 ? -26.981 -2.672 38.954 1.00 96.19 205 ASP A C 1
ATOM 1491 O O . ASP A 1 205 ? -27.103 -1.655 39.655 1.00 96.19 205 ASP A O 1
ATOM 1495 N N . PRO A 1 206 ? -27.979 -3.566 38.836 1.00 90.06 206 PRO A N 1
ATOM 1496 C CA . PRO A 1 206 ? -29.201 -3.455 39.614 1.00 90.06 206 PRO A CA 1
ATOM 1497 C C . PRO A 1 206 ? -28.891 -3.585 41.1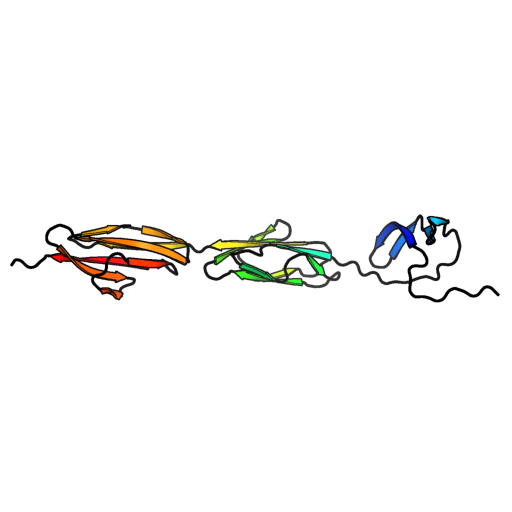09 1.00 90.06 206 PRO A C 1
ATOM 1499 O O . PRO A 1 206 ? -28.134 -4.456 41.534 1.00 90.06 206 PRO A O 1
ATOM 1502 N N . VAL A 1 207 ? -29.509 -2.718 41.913 1.00 85.50 207 VAL A N 1
ATOM 1503 C CA . VAL A 1 207 ? -29.493 -2.857 43.373 1.00 85.50 207 VAL A CA 1
ATOM 1504 C C . VAL A 1 207 ? -30.394 -4.041 43.720 1.00 85.50 207 VAL A C 1
ATOM 1506 O O . VAL A 1 207 ? -31.583 -4.008 43.399 1.00 85.50 207 VAL A O 1
ATOM 1509 N N . ILE A 1 208 ? -29.806 -5.084 44.308 1.00 69.06 208 ILE A N 1
ATOM 1510 C CA . ILE A 1 208 ? -30.505 -6.285 44.792 1.00 69.06 208 ILE A CA 1
ATOM 1511 C C . ILE A 1 208 ? -31.070 -6.020 46.186 1.00 69.06 208 ILE A C 1
ATOM 1513 O O . ILE A 1 208 ? -30.338 -5.416 47.005 1.00 69.06 208 ILE A O 1
#

Sequence (208 aa):
TGAGASGSGTLATITFQVISLSDDLLKIINASLTDTKGTESSIANGKLSTANGNVHPRYHIFSSGTGPGGSISPSGDVLVEPGANQTFTIQPAACYHITNVITDSFSRGAISQYLFPNVNENHTIQAAFEINKFTITASAGTGGKISPSGSITAMCGERVEFNLTPDDCYHIADLIVDGVSQGAISPYILTVSKNHTIQAVFAKDPVI